Protein AF-A0A960MTL5-F1 (afdb_monomer)

Solvent-accessible surface area (backbone atoms only — not comparable to full-atom values): 14631 Å² total; per-residue (Å²): 131,85,79,66,62,60,99,68,27,40,65,74,45,80,75,52,74,55,56,54,25,38,34,27,41,24,34,37,88,90,68,48,62,28,32,36,36,40,44,32,76,71,27,37,39,50,68,60,30,46,53,32,53,55,34,48,71,72,42,80,90,52,90,28,41,60,53,69,77,50,73,37,64,91,54,84,78,30,31,42,31,26,62,51,64,87,71,75,37,28,48,60,78,46,84,39,49,36,58,62,84,68,38,49,65,47,49,50,43,51,50,53,32,50,52,55,34,49,77,48,69,22,53,39,51,44,56,32,43,78,33,25,36,44,42,85,66,106,48,85,44,55,27,40,44,80,60,42,59,37,87,58,16,91,45,94,62,57,67,78,47,56,64,54,64,29,50,47,38,68,71,51,63,46,94,62,82,90,43,74,70,56,34,46,51,43,35,44,23,11,49,19,32,45,50,47,16,38,48,58,43,45,51,41,44,43,54,67,63,48,54,54,48,54,52,49,19,58,75,58,73,68,43,90,67,92,71,60,45,61,60,48,20,51,43,39,69,69,48,76,63,60,72,84,85,63,82,60,94,44,73,66,50,49,58,52,48,53,55,36,59,53,26,66,71,108

Foldseek 3Di:
DDQDDDVQWGFPAWPDAFLQFTWTFTAHPVGAIKIKGQGDPQQADLVQLVVQLVLLVVADDDPQAWDWDDFDRPDPSGITITHDDVVLAWQVNPLAQDDPVQLVVALVSLVVQLVSSVVSLRFQLQDFGNQWHWDDDPGTGIHGHNGHGQPRHPDPPGQCPRSLLLFALCSLVDPDDPDSVVRSLRSLSSSLQRSLCNNQSAGQFLRVVVVVLVVVCVVVVNDHDDDDSNVSSVRRVPDHTDDRPDDQPDPVSVVVNVSSVVSNVD

Nearest PDB structures (foldseek):
  8dso-assembly1_B  TM=7.816E-01  e=2.290E-11  Homo sapiens
  5h2u-assembly4_D  TM=7.084E-01  e=6.830E-10  Homo sapiens
  5d7v-assembly4_D  TM=6.657E-01  e=1.022E-09  Homo sapiens
  6cz4-assembly1_A  TM=5.935E-01  e=5.422E-09  Homo sapiens
  6tu9-assembly2_B  TM=5.544E-01  e=4.307E-09  Homo sapiens

pLDDT: mean 84.22, std 12.45, range [36.66, 97.81]

Structure (mmCIF, N/CA/C/O backbone):
data_AF-A0A960MTL5-F1
#
_entry.id   AF-A0A960MTL5-F1
#
loop_
_atom_site.group_PDB
_atom_site.id
_atom_site.type_symbol
_atom_site.label_atom_id
_atom_site.label_alt_id
_atom_site.label_comp_id
_atom_site.label_asym_id
_atom_site.label_entity_id
_atom_site.label_seq_id
_atom_site.pdbx_PDB_ins_code
_atom_site.Cartn_x
_atom_site.Cartn_y
_atom_site.Cartn_z
_atom_site.occupancy
_atom_site.B_iso_or_equiv
_atom_site.auth_seq_id
_atom_site.auth_comp_id
_atom_site.auth_asym_id
_atom_site.auth_atom_id
_atom_site.pdbx_PDB_model_num
ATOM 1 N N . MET A 1 1 ? -10.321 19.071 30.569 1.00 36.66 1 MET A N 1
ATOM 2 C CA . MET A 1 1 ? -10.671 18.978 29.136 1.00 36.66 1 MET A CA 1
ATOM 3 C C . MET A 1 1 ? -10.978 17.520 28.862 1.00 36.66 1 MET A C 1
ATOM 5 O O . MET A 1 1 ? -10.158 16.693 29.233 1.00 36.66 1 MET A O 1
ATOM 9 N N . SER A 1 2 ? -12.167 17.188 28.361 1.00 45.19 2 SER A N 1
ATOM 10 C CA . SER A 1 2 ? -12.520 15.801 28.043 1.00 45.19 2 SER A CA 1
ATOM 11 C C . SER A 1 2 ? -11.560 15.267 26.982 1.00 45.19 2 SER A C 1
ATOM 13 O O . SER A 1 2 ? -11.467 15.849 25.903 1.00 45.19 2 SER A O 1
ATOM 15 N N . GLU A 1 3 ? -10.836 14.199 27.299 1.00 55.81 3 GLU A N 1
ATOM 16 C CA . GLU A 1 3 ? -10.026 13.458 26.333 1.00 55.81 3 GLU A CA 1
ATOM 17 C C . GLU A 1 3 ? -10.874 13.094 25.116 1.00 55.81 3 GLU A C 1
ATOM 19 O O . GLU A 1 3 ? -11.932 12.476 25.252 1.00 55.81 3 GLU A O 1
ATOM 24 N N . VAL A 1 4 ? -10.425 13.486 23.926 1.00 60.47 4 VAL A N 1
ATOM 25 C CA . VAL A 1 4 ? -11.056 13.053 22.681 1.00 60.47 4 VAL A CA 1
ATOM 26 C C . VAL A 1 4 ? -10.727 11.569 22.500 1.00 60.47 4 VAL A C 1
ATOM 28 O O . VAL A 1 4 ? -9.558 11.185 22.538 1.00 60.47 4 VAL A O 1
ATOM 31 N N . ARG A 1 5 ? -11.758 10.729 22.353 1.00 72.31 5 ARG A N 1
ATOM 32 C CA . ARG A 1 5 ? -11.631 9.267 22.243 1.00 72.31 5 ARG A CA 1
ATOM 33 C C . ARG A 1 5 ? -12.310 8.748 20.981 1.00 72.31 5 ARG A C 1
ATOM 35 O O . ARG A 1 5 ? -13.388 9.224 20.628 1.00 72.31 5 ARG A O 1
ATOM 42 N N . PHE A 1 6 ? -11.729 7.720 20.368 1.00 76.50 6 PHE A N 1
ATOM 43 C CA . PHE A 1 6 ? -12.388 6.888 19.354 1.00 76.50 6 PHE A CA 1
ATOM 44 C C . PHE A 1 6 ? -12.670 5.522 19.968 1.00 76.50 6 PHE A C 1
ATOM 46 O O . PHE A 1 6 ? -11.724 4.814 20.262 1.00 76.50 6 PHE A O 1
ATOM 53 N N . SER A 1 7 ? -13.928 5.150 20.221 1.00 77.06 7 SER A N 1
ATOM 54 C CA . SER A 1 7 ? -14.269 3.822 20.785 1.00 77.06 7 SER A CA 1
ATOM 55 C C . SER A 1 7 ? -13.447 3.414 22.031 1.00 77.06 7 SER A C 1
ATOM 57 O O . SER A 1 7 ? -13.127 2.254 22.248 1.00 77.06 7 SER A O 1
ATOM 59 N N . GLY A 1 8 ? -13.045 4.384 22.864 1.00 83.19 8 GLY A N 1
ATOM 60 C CA . GLY A 1 8 ? -12.191 4.135 24.035 1.00 83.19 8 GLY A CA 1
ATOM 61 C C . GLY A 1 8 ? -10.675 4.213 23.794 1.00 83.19 8 GLY A C 1
ATOM 62 O O . GLY A 1 8 ? -9.934 4.237 24.773 1.00 83.19 8 GLY A O 1
ATOM 63 N N . PHE A 1 9 ? -10.207 4.349 22.549 1.00 90.19 9 PHE A N 1
ATOM 64 C CA . PHE A 1 9 ? -8.821 4.699 22.224 1.00 90.19 9 PHE A CA 1
ATOM 65 C C . PHE A 1 9 ? -8.539 6.159 22.590 1.00 90.19 9 PHE A C 1
ATOM 67 O O . PHE A 1 9 ? -9.221 7.073 22.114 1.00 90.19 9 PHE A O 1
ATOM 74 N N . GLN A 1 10 ? -7.536 6.380 23.438 1.00 92.25 10 GLN A N 1
ATOM 75 C CA . GLN A 1 10 ? -7.082 7.710 23.837 1.00 92.25 10 GLN A CA 1
ATOM 76 C C . GLN A 1 10 ? -6.143 8.262 22.763 1.00 92.25 10 GLN A C 1
ATOM 78 O O . GLN A 1 10 ? -5.121 7.643 22.475 1.00 92.25 10 GLN A O 1
ATOM 83 N N . ILE A 1 11 ? -6.469 9.417 22.182 1.00 93.62 11 ILE A N 1
ATOM 84 C CA . ILE A 1 11 ? -5.601 10.058 21.187 1.00 93.62 11 ILE A CA 1
ATOM 85 C C . ILE A 1 11 ? -4.329 10.562 21.873 1.00 93.62 11 ILE A C 1
ATOM 87 O O . ILE A 1 11 ? -4.407 11.295 22.859 1.00 93.62 11 ILE A O 1
ATOM 91 N N . VAL A 1 12 ? -3.172 10.181 21.331 1.00 94.06 12 VAL A N 1
ATOM 92 C CA . VAL A 1 12 ? -1.854 10.672 21.757 1.00 94.06 12 VAL A CA 1
ATOM 93 C C . VAL A 1 12 ? -1.442 11.843 20.873 1.00 94.06 12 VAL A C 1
ATOM 95 O O . VAL A 1 12 ? -1.184 12.931 21.379 1.00 94.06 12 VAL A O 1
ATOM 98 N N . GLU A 1 13 ? -1.432 11.642 19.553 1.00 94.19 13 GLU A N 1
ATOM 99 C CA . GLU A 1 13 ? -1.080 12.677 18.577 1.00 94.19 13 GLU A CA 1
ATOM 100 C C . GLU A 1 13 ? -1.670 12.395 17.189 1.00 94.19 13 GLU A C 1
ATOM 102 O O . GLU A 1 13 ? -2.054 11.268 16.863 1.00 94.19 13 GLU A O 1
ATOM 107 N N . GLU A 1 14 ? -1.725 13.434 16.359 1.00 94.69 14 GLU A N 1
ATOM 108 C CA . GLU A 1 14 ? -1.983 13.311 14.926 1.00 94.69 14 GLU A CA 1
ATOM 109 C C . GLU A 1 14 ? -0.672 12.990 14.199 1.00 94.69 14 GLU A C 1
ATOM 111 O O . GLU A 1 14 ? 0.309 13.713 14.341 1.00 94.69 14 GLU A O 1
ATOM 116 N N . VAL A 1 15 ? -0.659 11.906 13.421 1.00 91.06 15 VAL A N 1
ATOM 117 C CA . VAL A 1 15 ? 0.535 11.428 12.699 1.00 91.06 15 VAL A CA 1
ATOM 118 C C . VAL A 1 15 ? 0.586 12.009 11.289 1.00 91.06 15 VAL A C 1
ATOM 120 O O . VAL A 1 15 ? 1.654 12.324 10.771 1.00 91.06 15 VAL A O 1
ATOM 123 N N . GLY A 1 16 ? -0.574 12.143 10.648 1.00 84.44 16 GLY A N 1
ATOM 124 C CA . GLY A 1 16 ? -0.672 12.708 9.310 1.00 84.44 16 GLY A CA 1
ATOM 125 C C . GLY A 1 16 ? -2.066 12.576 8.714 1.00 84.44 16 GLY A C 1
ATOM 126 O O . GLY A 1 16 ? -2.869 11.735 9.125 1.00 84.44 16 GLY A O 1
ATOM 127 N N . GLY A 1 17 ? -2.347 13.413 7.719 1.00 78.81 17 GLY A N 1
ATOM 128 C CA . GLY A 1 17 ? -3.639 13.484 7.047 1.00 78.81 17 GLY A CA 1
ATOM 129 C C . GLY A 1 17 ? -3.520 13.380 5.532 1.00 78.81 17 GLY A C 1
ATOM 130 O O . GLY A 1 17 ? -2.541 13.813 4.928 1.00 78.81 17 GLY A O 1
ATOM 131 N N . GLY A 1 18 ? -4.553 12.816 4.916 1.00 72.31 18 GLY A N 1
ATOM 132 C CA . GLY A 1 18 ? -4.717 12.758 3.473 1.00 72.31 18 GLY A CA 1
ATOM 133 C C . GLY A 1 18 ? -6.194 12.762 3.073 1.00 72.31 18 GLY A C 1
ATOM 134 O O . GLY A 1 18 ? -7.082 12.825 3.924 1.00 72.31 18 GLY A O 1
ATOM 135 N N . PRO A 1 19 ? -6.494 12.655 1.771 1.00 69.88 19 PRO A N 1
ATOM 136 C CA . PRO A 1 19 ? -7.867 12.772 1.264 1.00 69.88 19 PRO A CA 1
ATOM 137 C C . PRO A 1 19 ? -8.840 11.725 1.822 1.00 69.88 19 PRO A C 1
ATOM 139 O O . PRO A 1 19 ? -10.038 11.985 1.939 1.00 69.88 19 PRO A O 1
ATOM 142 N N . THR A 1 20 ? -8.321 10.556 2.210 1.00 77.94 20 THR A N 1
ATOM 143 C CA . THR A 1 20 ? -9.103 9.442 2.769 1.00 77.94 20 THR A CA 1
ATOM 144 C C . THR A 1 20 ? -9.357 9.579 4.268 1.00 77.94 20 THR A C 1
ATOM 146 O O . THR A 1 20 ? -10.227 8.891 4.801 1.00 77.94 20 THR A O 1
ATOM 149 N N . GLY A 1 21 ? -8.642 10.467 4.964 1.00 85.12 21 GLY A N 1
ATOM 150 C CA . GLY A 1 21 ? -8.765 10.618 6.407 1.00 85.12 21 GLY A CA 1
ATOM 151 C C . GLY A 1 21 ? -7.497 11.097 7.102 1.00 85.12 21 GLY A C 1
ATOM 152 O O . GLY A 1 21 ? -6.493 11.417 6.473 1.00 85.12 21 GLY A O 1
ATOM 153 N N . VAL A 1 22 ? -7.560 11.115 8.429 1.00 89.81 22 VAL A N 1
ATOM 154 C CA . VAL A 1 22 ? -6.460 11.514 9.314 1.00 89.81 22 VAL A CA 1
ATOM 155 C C . VAL A 1 22 ? -6.092 10.339 10.208 1.00 89.81 22 VAL A C 1
ATOM 157 O O . VAL A 1 22 ? -6.981 9.688 10.759 1.00 89.81 22 VAL A O 1
ATOM 160 N N . VAL A 1 23 ? -4.798 10.058 10.332 1.00 92.25 23 VAL A N 1
ATOM 161 C CA . VAL A 1 23 ? -4.251 8.990 11.172 1.00 92.25 23 VAL A CA 1
ATOM 162 C C . VAL A 1 23 ? -3.781 9.575 12.496 1.00 92.25 23 VAL A C 1
ATOM 164 O O . VAL A 1 23 ? -3.015 10.537 12.529 1.00 92.25 23 VAL A O 1
ATOM 167 N N . PHE A 1 24 ? -4.217 8.954 13.584 1.00 94.88 24 PHE A N 1
ATOM 168 C CA . PHE A 1 24 ? -3.833 9.286 14.948 1.00 94.88 24 PHE A CA 1
ATOM 169 C C . PHE A 1 24 ? -3.075 8.120 15.569 1.00 94.88 24 PHE A C 1
ATOM 171 O O . PHE A 1 24 ? -3.519 6.973 15.467 1.00 94.88 24 PHE A O 1
ATOM 178 N N . ARG A 1 25 ? -1.986 8.416 16.281 1.00 95.38 25 ARG A N 1
ATOM 179 C CA . ARG A 1 25 ? -1.422 7.471 17.244 1.00 95.38 25 ARG A CA 1
ATOM 180 C C . ARG A 1 25 ? -2.269 7.549 18.502 1.00 95.38 25 ARG A C 1
ATOM 182 O O . ARG A 1 25 ? -2.538 8.633 19.022 1.00 95.38 25 ARG A O 1
ATOM 189 N N . CYS A 1 26 ? -2.722 6.399 18.964 1.00 95.62 26 CYS A N 1
ATOM 190 C CA . CYS A 1 26 ? -3.614 6.268 20.100 1.00 95.62 26 CYS A CA 1
ATOM 191 C C . CYS A 1 26 ? -3.084 5.229 21.089 1.00 95.62 26 CYS A C 1
ATOM 193 O O . CYS A 1 26 ? -2.265 4.380 20.747 1.00 95.62 26 CYS A O 1
ATOM 195 N N . ARG A 1 27 ? -3.602 5.269 22.316 1.00 94.06 27 ARG A N 1
ATOM 196 C CA . ARG A 1 27 ? -3.391 4.241 23.336 1.00 94.06 27 ARG A CA 1
ATOM 197 C C . ARG A 1 27 ? -4.689 3.471 23.573 1.00 94.06 27 ARG A C 1
ATOM 199 O O . ARG A 1 27 ? -5.736 4.072 23.821 1.00 94.06 27 ARG A O 1
ATOM 206 N N . GLY A 1 28 ? -4.621 2.147 23.481 1.00 89.50 28 GLY A N 1
ATOM 207 C CA . GLY A 1 28 ? -5.721 1.240 23.800 1.00 89.50 28 GLY A CA 1
ATOM 208 C C . GLY A 1 28 ? -5.956 1.102 25.301 1.00 89.50 28 GLY A C 1
ATOM 209 O O . GLY A 1 28 ? -5.081 1.399 26.113 1.00 89.50 28 GLY A O 1
ATOM 210 N N . ALA A 1 29 ? -7.133 0.599 25.680 1.00 82.12 29 ALA A N 1
ATOM 211 C CA . ALA A 1 29 ? -7.519 0.430 27.086 1.00 82.12 29 ALA A CA 1
ATOM 212 C C . ALA A 1 29 ? -6.556 -0.477 27.881 1.00 82.12 29 ALA A C 1
ATOM 214 O O . ALA A 1 29 ? -6.356 -0.268 29.074 1.00 82.12 29 ALA A O 1
ATOM 215 N N . ALA A 1 30 ? -5.926 -1.450 27.212 1.00 83.56 30 ALA A N 1
ATOM 216 C CA . ALA A 1 30 ? -4.919 -2.341 27.792 1.00 83.56 30 ALA A CA 1
ATOM 217 C C . ALA A 1 30 ? -3.488 -1.752 27.801 1.00 83.56 30 ALA A C 1
ATOM 219 O O . ALA A 1 30 ? -2.553 -2.430 28.215 1.00 83.56 30 ALA A O 1
ATOM 220 N N . GLY A 1 31 ? -3.298 -0.511 27.337 1.00 82.00 31 GLY A N 1
ATOM 221 C CA . GLY A 1 31 ? -2.011 0.193 27.333 1.00 82.00 31 GLY A CA 1
ATOM 222 C C . GLY A 1 31 ? -1.171 0.062 26.056 1.00 82.00 31 GLY A C 1
ATOM 223 O O . GLY A 1 31 ? -0.173 0.768 25.944 1.00 82.00 31 GLY A O 1
ATOM 224 N N . GLY A 1 32 ? -1.568 -0.777 25.093 1.00 88.69 32 GLY A N 1
ATOM 225 C CA . GLY A 1 32 ? -0.889 -0.910 23.793 1.00 88.69 32 GLY A CA 1
ATOM 226 C C . GLY A 1 32 ? -1.106 0.289 22.863 1.00 88.69 32 GLY A C 1
ATOM 227 O O . GLY A 1 32 ? -2.105 1.002 22.990 1.00 88.69 32 GLY A O 1
ATOM 228 N N . GLU A 1 33 ? -0.178 0.513 21.931 1.00 94.19 33 GLU A N 1
ATOM 229 C CA . GLU A 1 33 ? -0.308 1.554 20.904 1.00 94.19 33 GLU A CA 1
ATOM 230 C C . GLU A 1 33 ? -1.168 1.080 19.727 1.00 94.19 33 GLU A C 1
ATOM 232 O O . GLU A 1 33 ? -1.106 -0.075 19.311 1.00 94.19 33 GLU A O 1
ATOM 237 N N . VAL A 1 34 ? -1.991 1.989 19.204 1.00 95.00 34 VAL A N 1
ATOM 238 C CA . VAL A 1 34 ? -2.976 1.726 18.148 1.00 95.00 34 VAL A CA 1
ATOM 239 C C . VAL A 1 34 ? -2.916 2.852 17.124 1.00 95.00 34 VAL A C 1
ATOM 241 O O . VAL A 1 34 ? -2.898 4.029 17.490 1.00 95.00 34 VAL A O 1
ATOM 244 N N . ALA A 1 35 ? -2.934 2.512 15.839 1.00 94.88 35 ALA A N 1
ATOM 245 C CA . ALA A 1 35 ? -3.159 3.478 14.774 1.00 94.88 35 ALA A CA 1
ATOM 246 C C . ALA A 1 35 ? -4.667 3.602 14.521 1.00 94.88 35 ALA A C 1
ATOM 248 O O . ALA A 1 35 ? -5.319 2.626 14.154 1.00 94.88 35 ALA A O 1
ATOM 249 N N . VAL A 1 36 ? -5.238 4.796 14.690 1.00 94.50 36 VAL A N 1
ATOM 250 C CA . VAL A 1 36 ? -6.648 5.060 14.366 1.00 94.50 36 VAL A CA 1
ATOM 251 C C . VAL A 1 36 ? -6.723 5.998 13.174 1.00 94.50 36 VAL A C 1
ATOM 253 O O . VAL A 1 36 ? -6.395 7.179 13.275 1.00 94.50 36 VAL A O 1
ATOM 256 N N . LYS A 1 37 ? -7.197 5.489 12.036 1.00 92.69 37 LYS A N 1
ATOM 257 C CA . LYS A 1 37 ? -7.478 6.298 10.849 1.00 92.69 37 LYS A CA 1
ATOM 258 C C . LYS A 1 37 ? -8.935 6.739 10.870 1.00 92.69 37 LYS A C 1
ATOM 260 O O . LYS A 1 37 ? -9.828 5.949 10.571 1.00 92.69 37 LYS A O 1
ATOM 265 N N . ARG A 1 38 ? -9.184 8.010 11.193 1.00 92.19 38 ARG A N 1
ATOM 266 C CA . ARG A 1 38 ? -10.507 8.632 11.057 1.00 92.19 38 ARG A CA 1
ATOM 267 C C . ARG A 1 38 ? -10.763 8.936 9.588 1.00 92.19 38 ARG A C 1
ATOM 269 O O . ARG A 1 38 ? -10.070 9.765 9.000 1.00 92.19 38 ARG A O 1
ATOM 276 N N . LEU A 1 39 ? -11.774 8.301 9.014 1.00 88.50 39 LEU A N 1
ATOM 277 C CA . LEU A 1 39 ? -12.064 8.366 7.589 1.00 88.50 39 LEU A CA 1
ATOM 278 C C . LEU A 1 39 ? -12.884 9.609 7.225 1.00 88.50 39 LEU A C 1
ATOM 280 O O . LEU A 1 39 ? -13.814 9.999 7.936 1.00 88.50 39 LEU A O 1
ATOM 284 N N . ASN A 1 40 ? -12.567 10.208 6.078 1.00 84.25 40 ASN A N 1
ATOM 285 C CA . ASN A 1 40 ? -13.360 11.286 5.497 1.00 84.25 40 ASN A CA 1
ATOM 286 C C . ASN A 1 40 ? -14.520 10.701 4.685 1.00 84.25 40 ASN A C 1
ATOM 288 O O . ASN A 1 40 ? -14.300 10.177 3.599 1.00 84.25 40 ASN A O 1
ATOM 292 N N . ALA A 1 41 ? -15.752 10.846 5.177 1.00 78.69 41 ALA A N 1
ATOM 293 C CA . ALA A 1 41 ? -16.962 10.279 4.572 1.00 78.69 41 ALA A CA 1
ATOM 294 C C . ALA A 1 41 ? -17.174 10.643 3.094 1.00 78.69 41 ALA A C 1
ATOM 296 O O . ALA A 1 41 ? -17.773 9.866 2.358 1.00 78.69 41 ALA A O 1
ATOM 297 N N . LEU A 1 42 ? -16.707 11.823 2.670 1.00 75.69 42 LEU A N 1
ATOM 298 C CA . LEU A 1 42 ? -16.814 12.271 1.281 1.00 75.69 42 LEU A CA 1
ATOM 299 C C . LEU A 1 42 ? -15.767 11.607 0.378 1.00 75.69 42 LEU A C 1
ATOM 301 O O . LEU A 1 42 ? -15.998 11.467 -0.818 1.00 75.69 42 LEU A O 1
ATOM 305 N N . GLY A 1 43 ? -14.636 11.189 0.948 1.00 70.00 43 GLY A N 1
ATOM 306 C CA . GLY A 1 43 ? -13.494 10.614 0.239 1.00 70.00 43 GLY A CA 1
ATOM 307 C C . GLY A 1 43 ? -13.460 9.090 0.203 1.00 70.00 43 GLY A C 1
ATOM 308 O O . GLY A 1 43 ? -12.450 8.541 -0.230 1.00 70.00 43 GLY A O 1
ATOM 309 N N . ILE A 1 44 ? -14.511 8.399 0.661 1.00 75.81 44 ILE A N 1
ATOM 310 C CA . ILE A 1 44 ? -14.516 6.935 0.769 1.00 75.81 44 ILE A CA 1
ATOM 311 C C . ILE A 1 44 ? -15.831 6.290 0.320 1.00 75.81 44 ILE A C 1
ATOM 313 O O . ILE A 1 44 ? -16.907 6.872 0.453 1.00 75.81 44 ILE A O 1
ATOM 317 N N . ASP A 1 45 ? -15.744 5.031 -0.111 1.00 81.62 45 ASP A N 1
ATOM 318 C CA . ASP A 1 45 ? -16.881 4.110 -0.184 1.00 81.62 45 ASP A CA 1
ATOM 319 C C . ASP A 1 45 ? -17.003 3.349 1.144 1.00 81.62 45 ASP A C 1
ATOM 321 O O . ASP A 1 45 ? -16.256 2.404 1.419 1.00 81.62 45 ASP A O 1
ATOM 325 N N . ARG A 1 46 ? -17.943 3.784 1.989 1.00 85.19 46 ARG A N 1
ATOM 326 C CA . ARG A 1 46 ? -18.172 3.193 3.317 1.00 85.19 46 ARG A CA 1
ATOM 327 C C . ARG A 1 46 ? -18.641 1.747 3.249 1.00 85.19 46 ARG A C 1
ATOM 329 O O . ARG A 1 46 ? -18.242 0.953 4.097 1.00 85.19 46 ARG A O 1
ATOM 336 N N . GLU A 1 47 ? -19.488 1.410 2.280 1.00 85.19 47 GLU A N 1
ATOM 337 C CA . GLU A 1 47 ? -20.057 0.068 2.192 1.00 85.19 47 GLU A CA 1
ATOM 338 C C . GLU A 1 47 ? -18.961 -0.932 1.834 1.00 85.19 47 GLU A C 1
ATOM 340 O O . GLU A 1 47 ? -18.801 -1.952 2.510 1.00 85.19 47 GLU A O 1
ATOM 345 N N . ARG A 1 48 ? -18.147 -0.596 0.829 1.00 84.69 48 ARG A N 1
ATOM 346 C CA . ARG A 1 48 ? -17.010 -1.418 0.419 1.00 84.69 48 ARG A CA 1
ATOM 347 C C . ARG A 1 48 ? -15.982 -1.563 1.533 1.00 84.69 48 ARG A C 1
ATOM 349 O O . ARG A 1 48 ? -15.585 -2.690 1.823 1.00 84.69 48 ARG A O 1
ATOM 356 N N . ILE A 1 49 ? -15.592 -0.465 2.190 1.00 87.19 49 ILE A N 1
ATOM 357 C CA . ILE A 1 49 ? -14.675 -0.520 3.342 1.00 87.19 49 ILE A CA 1
ATOM 358 C C . ILE A 1 49 ? -15.243 -1.437 4.424 1.00 87.19 49 ILE A C 1
ATOM 360 O O . ILE A 1 49 ? -14.547 -2.335 4.889 1.00 87.19 49 ILE A O 1
ATOM 364 N N . GLY A 1 50 ? -16.522 -1.275 4.774 1.00 90.50 50 GLY A N 1
ATOM 365 C CA . GLY A 1 50 ? -17.185 -2.119 5.762 1.00 90.50 50 GLY A CA 1
ATOM 366 C C . GLY A 1 50 ? -17.183 -3.598 5.382 1.00 90.50 50 GLY A C 1
ATOM 367 O O . GLY A 1 50 ? -16.847 -4.437 6.214 1.00 90.50 50 GLY A O 1
ATOM 368 N N . ARG A 1 51 ? -17.504 -3.947 4.127 1.00 90.56 51 ARG A N 1
ATOM 369 C CA . ARG A 1 51 ? -17.410 -5.339 3.647 1.00 90.56 51 ARG A CA 1
ATOM 370 C C . ARG A 1 51 ? -15.980 -5.874 3.755 1.00 90.56 51 ARG A C 1
ATOM 372 O O . ARG A 1 51 ? -15.798 -6.974 4.270 1.00 90.56 51 ARG A O 1
ATOM 379 N N . ASN A 1 52 ? -14.987 -5.097 3.327 1.00 90.44 52 ASN A N 1
ATOM 380 C CA . ASN A 1 52 ? -13.580 -5.498 3.337 1.00 90.44 52 ASN A CA 1
ATOM 381 C C . ASN A 1 52 ? -13.059 -5.722 4.767 1.00 90.44 52 ASN A C 1
ATOM 383 O O . ASN A 1 52 ? -12.467 -6.760 5.047 1.00 90.44 52 ASN A O 1
ATOM 387 N N . CYS A 1 53 ? -13.354 -4.808 5.700 1.00 93.25 53 CYS A N 1
ATOM 388 C CA . CYS A 1 53 ? -12.976 -4.950 7.108 1.00 93.25 53 CYS A CA 1
ATOM 389 C C . CYS A 1 53 ? -13.679 -6.138 7.782 1.00 93.25 53 CYS A C 1
ATOM 391 O O . CYS A 1 53 ? -13.043 -6.870 8.535 1.00 93.25 53 CYS A O 1
ATOM 393 N N . ARG A 1 54 ? -14.964 -6.393 7.483 1.00 95.00 54 ARG A N 1
ATOM 394 C CA . ARG A 1 54 ? -15.671 -7.591 7.984 1.00 95.00 54 ARG A CA 1
ATOM 395 C C . ARG A 1 54 ? -15.035 -8.882 7.471 1.00 95.00 54 ARG A C 1
ATOM 397 O O . ARG A 1 54 ? -14.882 -9.822 8.241 1.00 95.00 54 ARG A O 1
ATOM 40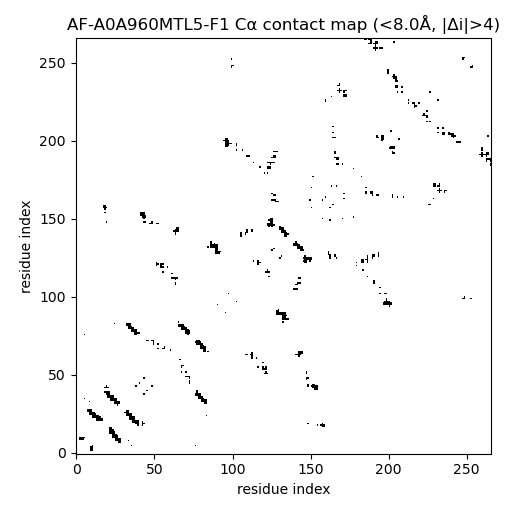4 N N . ARG A 1 55 ? -14.670 -8.944 6.185 1.00 94.94 55 ARG A N 1
ATOM 405 C CA . ARG A 1 55 ? -13.951 -10.096 5.615 1.00 94.94 55 ARG A CA 1
ATOM 406 C C . ARG A 1 55 ? -12.586 -10.276 6.282 1.00 94.94 55 ARG A C 1
ATOM 408 O O . ARG A 1 55 ? -12.259 -11.391 6.667 1.00 94.94 55 ARG A O 1
ATOM 415 N N . PHE A 1 56 ? -11.856 -9.182 6.508 1.00 95.00 56 PHE A N 1
ATOM 416 C CA . PHE A 1 56 ? -10.560 -9.204 7.184 1.00 95.00 56 PHE A CA 1
ATOM 417 C C . PHE A 1 56 ? -10.647 -9.749 8.612 1.00 95.00 56 PHE A C 1
ATOM 419 O O . PHE A 1 56 ? -9.892 -10.646 8.960 1.00 95.00 56 PHE A O 1
ATOM 426 N N . LEU A 1 57 ? -11.593 -9.268 9.425 1.00 95.25 57 LEU A N 1
ATOM 427 C CA . LEU A 1 57 ? -11.755 -9.749 10.805 1.00 95.25 57 LEU A CA 1
ATOM 428 C C . LEU A 1 57 ? -12.176 -11.227 10.894 1.00 95.25 57 LEU A C 1
ATOM 430 O O . LEU A 1 57 ? -12.000 -11.845 11.939 1.00 95.25 57 LEU A O 1
ATOM 434 N N . ASN A 1 58 ? -12.727 -11.795 9.816 1.00 96.62 58 ASN A N 1
ATOM 435 C CA . ASN A 1 58 ? -13.046 -13.221 9.722 1.00 96.62 58 ASN A CA 1
ATOM 436 C C . ASN A 1 58 ? -11.883 -14.068 9.172 1.00 96.62 58 ASN A C 1
ATOM 438 O O . ASN A 1 58 ? -11.973 -15.297 9.182 1.00 96.62 58 ASN A O 1
ATOM 442 N N . ALA A 1 59 ? -10.819 -13.443 8.662 1.00 94.94 59 ALA A N 1
ATOM 443 C CA . ALA A 1 59 ? -9.649 -14.139 8.148 1.00 94.94 59 ALA A CA 1
ATOM 444 C C . ALA A 1 59 ? -8.678 -14.497 9.292 1.00 94.94 59 ALA A C 1
ATOM 446 O O . ALA A 1 59 ? -8.567 -13.753 10.271 1.00 94.94 59 ALA A O 1
ATOM 447 N N . PRO A 1 60 ? -7.940 -15.618 9.195 1.00 97.44 60 PRO A N 1
ATOM 448 C CA . PRO A 1 60 ? -6.841 -15.905 10.110 1.00 97.44 60 PRO A CA 1
ATOM 449 C C . PRO A 1 60 ? -5.768 -14.804 10.056 1.00 97.44 60 PRO A C 1
ATOM 451 O O . PRO A 1 60 ? -5.552 -14.231 8.991 1.00 97.44 60 PRO A O 1
ATOM 454 N N . PRO A 1 61 ? -5.039 -14.529 11.149 1.00 96.31 61 PRO A N 1
ATOM 455 C CA . PRO A 1 61 ? -3.951 -13.557 11.121 1.00 96.31 61 PRO A CA 1
ATOM 456 C C . PRO A 1 61 ? -2.822 -13.996 10.176 1.00 96.31 61 PRO A C 1
ATOM 458 O O . PRO A 1 61 ? -2.544 -15.188 10.023 1.00 96.31 61 PRO A O 1
ATOM 461 N N . HIS A 1 62 ? -2.130 -13.020 9.585 1.00 96.00 62 HIS A N 1
ATOM 462 C CA . HIS A 1 62 ? -0.994 -13.244 8.693 1.00 96.00 62 HIS A CA 1
ATOM 463 C C . HIS A 1 62 ? 0.153 -12.287 9.020 1.00 96.00 62 HIS A C 1
ATOM 465 O O . HIS A 1 62 ? -0.058 -11.085 9.146 1.00 96.00 62 HIS A O 1
ATOM 471 N N . GLU A 1 63 ? 1.383 -12.797 9.106 1.00 93.38 63 GLU A N 1
ATOM 472 C CA . GLU A 1 63 ? 2.545 -11.997 9.529 1.00 93.38 63 GLU A CA 1
ATOM 473 C C . GLU A 1 63 ? 2.898 -10.845 8.574 1.00 93.38 63 GLU A C 1
ATOM 475 O O . GLU A 1 63 ? 3.503 -9.859 8.983 1.00 93.38 63 GLU A O 1
ATOM 480 N N . GLY A 1 64 ? 2.530 -10.973 7.297 1.00 94.75 64 GLY A N 1
ATOM 481 C CA . GLY A 1 64 ? 2.766 -9.973 6.255 1.00 94.75 64 GLY A CA 1
ATOM 482 C C . GLY A 1 64 ? 1.684 -8.896 6.153 1.00 94.75 64 GLY A C 1
ATOM 483 O O . GLY A 1 64 ? 1.734 -8.102 5.219 1.00 94.75 64 GLY A O 1
ATOM 484 N N . VAL A 1 65 ? 0.696 -8.864 7.055 1.00 95.50 65 VAL A N 1
ATOM 485 C CA . VAL A 1 65 ? -0.397 -7.878 7.033 1.00 95.50 65 VAL A CA 1
ATOM 486 C C . VAL A 1 65 ? -0.560 -7.252 8.414 1.00 95.50 65 VAL A C 1
ATOM 488 O O . VAL A 1 65 ? -0.560 -7.955 9.419 1.00 95.50 65 VAL A O 1
ATOM 491 N N . VAL A 1 66 ? -0.699 -5.928 8.472 1.00 95.25 66 VAL A N 1
ATOM 492 C CA . VAL A 1 66 ? -0.969 -5.211 9.722 1.00 95.25 66 VAL A CA 1
ATOM 493 C C . VAL A 1 66 ? -2.394 -5.539 10.194 1.00 95.25 66 VAL A C 1
ATOM 495 O O . VAL A 1 66 ? -3.343 -5.291 9.443 1.00 95.25 66 VAL A O 1
ATOM 498 N N . PRO A 1 67 ? -2.575 -6.083 11.411 1.00 93.88 67 PRO A N 1
ATOM 499 C CA . PRO A 1 67 ? -3.894 -6.435 11.922 1.00 93.88 67 PRO A CA 1
ATOM 500 C C . PRO A 1 67 ? -4.820 -5.225 12.071 1.00 93.88 67 PRO A C 1
ATOM 502 O O . PRO A 1 67 ? -4.460 -4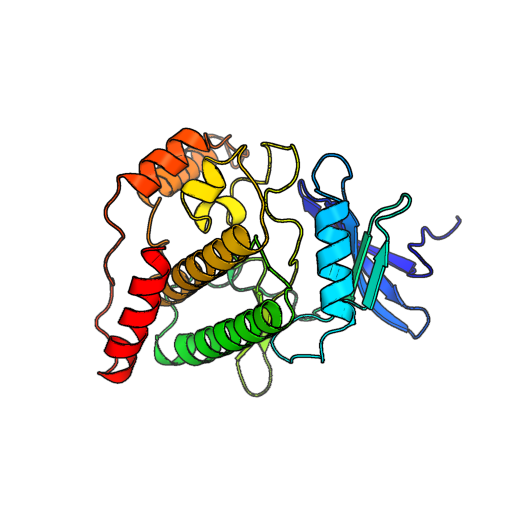.221 12.684 1.00 93.88 67 PRO A O 1
ATOM 505 N N . ILE A 1 68 ? -6.044 -5.342 11.553 1.00 93.38 68 ILE A N 1
ATOM 506 C CA . ILE A 1 68 ? -7.174 -4.495 11.950 1.00 93.38 68 ILE A CA 1
ATOM 507 C C . ILE A 1 68 ? -7.765 -5.067 13.235 1.00 93.38 68 ILE A C 1
ATOM 509 O O . ILE A 1 68 ? -8.079 -6.253 13.304 1.00 93.38 68 ILE A O 1
ATOM 513 N N . MET A 1 69 ? -7.943 -4.204 14.229 1.00 92.12 69 MET A N 1
ATOM 514 C CA . MET A 1 69 ? -8.528 -4.551 15.522 1.00 92.12 69 MET A CA 1
ATOM 515 C C . MET A 1 69 ? -10.037 -4.293 15.530 1.00 92.12 69 MET A C 1
ATOM 517 O O . MET A 1 69 ? -10.821 -5.130 15.966 1.00 92.12 69 MET A O 1
ATOM 521 N N . GLU A 1 70 ? -10.447 -3.121 15.040 1.00 92.00 70 GLU A N 1
ATOM 522 C CA . GLU A 1 70 ? -11.834 -2.652 15.070 1.00 92.00 70 GLU A CA 1
ATOM 523 C C . GLU A 1 70 ? -12.069 -1.642 13.941 1.00 92.00 70 GLU A C 1
ATOM 525 O O . GLU A 1 70 ? -11.146 -0.975 13.473 1.00 92.00 70 GLU A O 1
ATOM 530 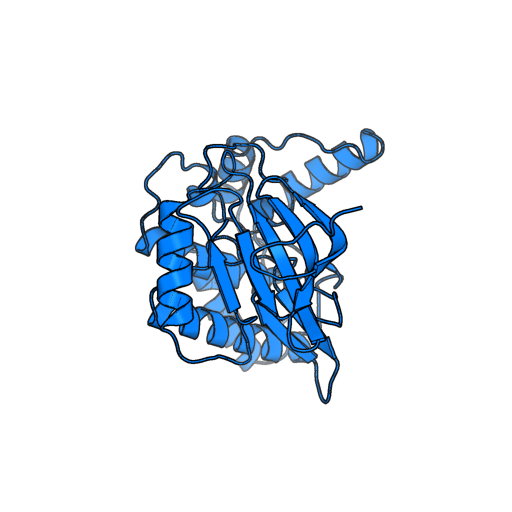N N . PHE A 1 71 ? -13.316 -1.494 13.505 1.00 93.00 71 PHE A N 1
ATOM 531 C CA . PHE A 1 71 ? -13.720 -0.427 12.598 1.00 93.00 71 PHE A CA 1
ATOM 532 C C . PHE A 1 71 ? -15.154 0.031 12.896 1.00 93.00 71 PHE A C 1
ATOM 534 O O . PHE A 1 71 ? -15.961 -0.714 13.450 1.00 93.00 71 PHE A O 1
ATOM 541 N N . GLN A 1 72 ? -15.487 1.247 12.467 1.00 92.31 72 GLN A N 1
ATOM 542 C CA . GLN A 1 72 ? -16.826 1.830 12.537 1.00 92.31 72 GLN A CA 1
ATOM 543 C C . GLN A 1 72 ? -17.127 2.544 11.216 1.00 92.31 72 GLN A C 1
ATOM 545 O O . GLN A 1 72 ? -16.443 3.501 10.850 1.00 92.31 72 GLN A O 1
ATOM 550 N N . ILE A 1 73 ? -18.148 2.084 10.491 1.00 90.12 73 ILE A N 1
ATOM 551 C CA . ILE A 1 73 ? -18.585 2.657 9.200 1.00 90.12 73 ILE A CA 1
ATOM 552 C C . ILE A 1 73 ? -20.091 2.947 9.137 1.00 90.12 73 ILE A C 1
ATOM 554 O O . ILE A 1 73 ? -20.539 3.654 8.229 1.00 90.12 73 ILE A O 1
ATOM 558 N N . ASP A 1 74 ? -20.860 2.441 10.103 1.00 89.50 74 ASP A N 1
ATOM 559 C CA . ASP A 1 74 ? -22.320 2.533 10.138 1.00 89.50 74 ASP A CA 1
ATOM 560 C C . ASP A 1 74 ? -22.776 3.896 10.694 1.00 89.50 74 ASP A C 1
ATOM 562 O O . ASP A 1 74 ? -23.753 4.473 10.216 1.00 89.50 74 ASP A O 1
ATOM 566 N N . SER A 1 75 ? -22.016 4.476 11.632 1.00 88.81 75 SER A N 1
ATOM 567 C CA . SER A 1 75 ? -22.263 5.812 12.193 1.00 88.81 75 SER A CA 1
ATOM 568 C C . SER A 1 75 ? -20.976 6.606 12.404 1.00 88.81 75 SER A C 1
ATOM 570 O O . SER A 1 75 ? -19.951 6.043 12.774 1.00 88.81 75 SER A O 1
ATOM 572 N N . ALA A 1 76 ? -21.029 7.925 12.210 1.00 87.19 76 ALA A N 1
ATOM 573 C CA . ALA A 1 76 ? -19.880 8.791 12.459 1.00 87.19 76 ALA A CA 1
ATOM 574 C C . ALA A 1 76 ? -19.507 8.846 13.965 1.00 87.19 76 ALA A C 1
ATOM 576 O O . ALA A 1 76 ? -20.407 8.796 14.805 1.00 87.19 76 ALA A O 1
ATOM 577 N N . PRO A 1 77 ? -18.217 9.028 14.321 1.00 88.94 77 PRO A N 1
ATOM 578 C CA . PRO A 1 77 ? -17.074 9.152 13.416 1.00 88.94 77 PRO A CA 1
ATOM 579 C C . PRO A 1 77 ? -16.710 7.813 12.763 1.00 88.94 77 PRO A C 1
ATOM 581 O O . PRO A 1 77 ? -16.636 6.791 13.434 1.00 88.94 77 PRO A O 1
ATOM 584 N N . TYR A 1 78 ? -16.445 7.837 11.454 1.00 90.19 78 TYR A N 1
ATOM 585 C CA . TYR A 1 78 ? -15.988 6.652 10.732 1.00 90.19 78 TYR A CA 1
ATOM 586 C C . TYR A 1 78 ? -14.499 6.439 10.984 1.00 90.19 78 TYR A C 1
ATOM 588 O O . TYR A 1 78 ? -13.719 7.387 10.844 1.00 90.19 78 TYR A O 1
ATOM 596 N N . PHE A 1 79 ? -14.088 5.227 11.340 1.00 92.69 79 PHE A N 1
ATOM 597 C CA . PHE A 1 79 ? -12.678 4.932 11.579 1.00 92.69 79 PHE A CA 1
ATOM 598 C C . PHE A 1 79 ? -12.326 3.464 11.343 1.00 92.69 79 PHE A C 1
ATOM 600 O O . PHE A 1 79 ? -13.190 2.588 11.367 1.00 92.69 79 PHE A O 1
ATOM 607 N N . ILE A 1 80 ? -11.032 3.218 11.155 1.00 93.44 80 ILE A N 1
ATOM 608 C CA . ILE A 1 80 ? -10.402 1.898 11.246 1.00 93.44 80 ILE A CA 1
ATOM 609 C C . ILE A 1 80 ? -9.291 2.007 12.291 1.00 93.44 80 ILE A C 1
ATOM 611 O O . ILE A 1 80 ? -8.501 2.953 12.250 1.00 93.44 80 ILE A O 1
ATOM 615 N N . ALA A 1 81 ? -9.259 1.067 13.228 1.00 94.12 81 ALA A N 1
ATOM 616 C CA . ALA A 1 81 ? -8.213 0.906 14.224 1.00 94.12 81 ALA A CA 1
ATOM 617 C C . ALA A 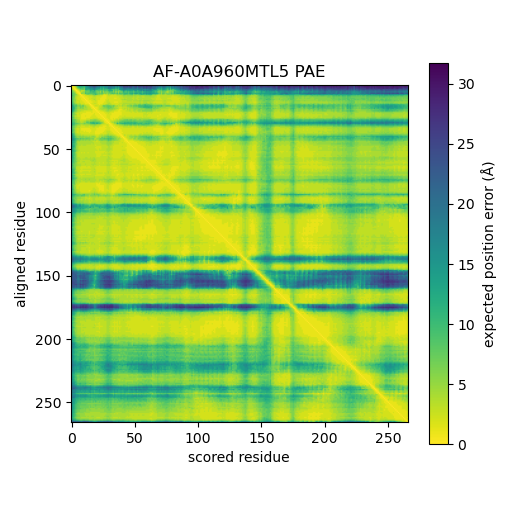1 81 ? -7.374 -0.330 13.879 1.00 94.12 81 ALA A C 1
ATOM 619 O O . ALA A 1 81 ? -7.917 -1.420 13.682 1.00 94.12 81 ALA A O 1
ATOM 620 N N . SER A 1 82 ? -6.060 -0.161 13.804 1.00 94.38 82 SER A N 1
ATOM 621 C CA . SER A 1 82 ? -5.100 -1.222 13.505 1.00 94.38 82 SER A CA 1
ATOM 622 C C . SER A 1 82 ? -3.930 -1.190 14.478 1.00 94.38 82 SER A C 1
ATOM 624 O O . SER A 1 82 ? -3.718 -0.193 15.177 1.00 94.38 82 SER A O 1
ATOM 626 N N . ASP A 1 83 ? -3.131 -2.251 14.471 1.00 94.12 83 ASP A N 1
ATOM 627 C CA . ASP A 1 83 ? -1.868 -2.267 15.203 1.00 94.12 83 ASP A CA 1
ATOM 628 C C . ASP A 1 83 ? -0.988 -1.079 14.793 1.00 94.12 83 ASP A C 1
ATOM 630 O O . ASP A 1 83 ? -0.913 -0.690 13.619 1.00 94.12 83 ASP A O 1
ATOM 634 N N . TRP A 1 84 ? -0.324 -0.493 15.787 1.00 94.06 84 TRP A N 1
ATOM 635 C CA . TRP A 1 84 ? 0.707 0.508 15.562 1.00 94.06 84 TRP A CA 1
ATOM 636 C C . TRP A 1 84 ? 2.008 -0.164 15.105 1.00 94.06 84 TRP A C 1
ATOM 638 O O . TRP A 1 84 ? 2.463 -1.137 15.707 1.00 94.06 84 TRP A O 1
ATOM 648 N N . VAL A 1 85 ? 2.615 0.359 14.038 1.00 92.06 85 VAL A N 1
ATOM 649 C CA . VAL A 1 85 ? 3.900 -0.133 13.525 1.00 92.06 85 VAL A CA 1
ATOM 650 C C . VAL A 1 85 ? 5.014 0.798 13.986 1.00 92.06 85 VAL A C 1
ATOM 652 O O . VAL A 1 85 ? 5.209 1.867 13.411 1.00 92.06 85 VAL A O 1
ATOM 655 N N . GLU A 1 86 ? 5.757 0.363 15.006 1.00 87.94 86 GLU A N 1
ATOM 656 C CA . GLU A 1 86 ? 6.712 1.202 15.746 1.00 87.94 86 GLU A CA 1
ATOM 657 C C . GLU A 1 86 ? 7.809 1.806 14.870 1.00 87.94 86 GLU A C 1
ATOM 659 O O . GLU A 1 86 ? 8.209 2.951 15.065 1.00 87.94 86 GLU A O 1
ATOM 664 N N . SER A 1 87 ? 8.297 1.060 13.872 1.00 84.69 87 SER A N 1
ATOM 665 C CA . SER A 1 87 ? 9.380 1.557 13.020 1.00 84.69 87 SER A CA 1
ATOM 666 C C . SER A 1 87 ? 8.979 2.801 12.229 1.00 84.69 87 SER A C 1
ATOM 668 O O . SER A 1 87 ? 9.859 3.566 11.832 1.00 84.69 87 SER A O 1
ATOM 670 N N . GLY A 1 88 ? 7.686 2.952 11.914 1.00 84.62 88 GLY A N 1
ATOM 671 C CA . GLY A 1 88 ? 7.137 3.957 11.000 1.00 84.62 88 GLY A CA 1
ATOM 672 C C . GLY A 1 88 ? 7.663 3.898 9.558 1.00 84.62 88 GLY A C 1
ATOM 673 O O . GLY A 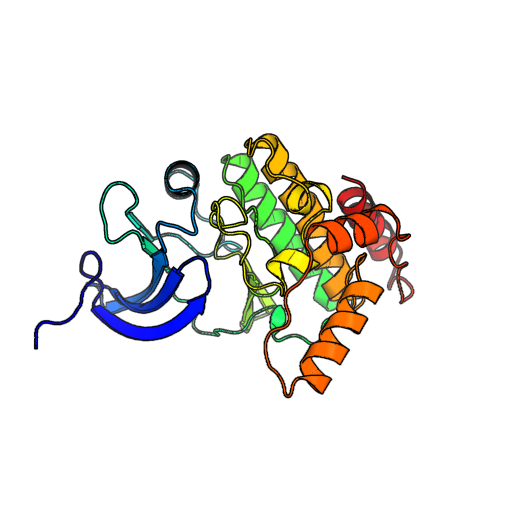1 88 ? 7.053 4.487 8.667 1.00 84.62 88 GLY A O 1
ATOM 674 N N . ARG A 1 89 ? 8.766 3.177 9.318 1.00 90.56 89 ARG A N 1
ATOM 675 C CA . ARG A 1 89 ? 9.493 3.104 8.056 1.00 90.56 89 ARG A CA 1
ATOM 676 C C . ARG A 1 89 ? 8.687 2.332 7.030 1.00 90.56 89 ARG A C 1
ATOM 678 O O . ARG A 1 89 ? 8.138 1.273 7.330 1.00 90.56 89 ARG A O 1
ATOM 685 N N . ARG A 1 90 ? 8.670 2.835 5.807 1.00 91.69 90 ARG A N 1
ATOM 686 C CA . ARG A 1 90 ? 7.940 2.275 4.672 1.00 91.69 90 ARG A CA 1
ATOM 687 C C . ARG A 1 90 ? 8.871 1.988 3.510 1.00 91.69 90 ARG A C 1
ATOM 689 O O . ARG A 1 90 ? 10.013 2.444 3.486 1.00 91.69 90 ARG A O 1
ATOM 696 N N . PHE A 1 91 ? 8.375 1.262 2.512 1.00 91.38 91 PHE A N 1
ATOM 697 C CA . PHE A 1 91 ? 9.096 1.143 1.246 1.00 91.38 91 PHE A CA 1
ATOM 698 C C . PHE A 1 91 ? 9.300 2.502 0.585 1.00 91.38 91 PHE A C 1
ATOM 700 O O . PHE A 1 91 ? 10.353 2.699 0.001 1.00 91.38 91 PHE A O 1
ATOM 707 N N . SER A 1 92 ? 8.381 3.457 0.748 1.00 88.50 92 SER A N 1
ATOM 708 C CA . SER A 1 92 ? 8.539 4.830 0.239 1.00 88.50 92 SER A CA 1
ATOM 709 C C . SER A 1 92 ? 9.783 5.557 0.770 1.00 88.50 92 SER A C 1
ATOM 711 O O . SER A 1 92 ? 10.250 6.503 0.144 1.00 88.50 92 SER A O 1
ATOM 713 N N . ASP A 1 93 ? 10.322 5.122 1.914 1.00 87.88 93 ASP A N 1
ATOM 714 C CA . ASP A 1 93 ? 11.537 5.692 2.512 1.00 87.88 93 ASP A CA 1
ATOM 715 C C . ASP A 1 93 ? 12.818 5.037 1.968 1.00 87.88 93 ASP A C 1
ATOM 717 O O . ASP A 1 93 ? 13.932 5.437 2.315 1.00 87.88 93 ASP A O 1
ATOM 721 N N . LEU A 1 94 ? 12.673 3.994 1.146 1.00 81.25 94 LEU A N 1
ATOM 722 C CA . LEU A 1 94 ? 13.769 3.371 0.422 1.00 81.25 94 LEU A CA 1
ATOM 723 C C . LEU A 1 94 ? 13.967 4.109 -0.909 1.00 81.25 94 LEU A C 1
ATOM 725 O O . LEU A 1 94 ? 12.989 4.483 -1.556 1.00 81.25 94 LEU A O 1
ATOM 729 N N . PRO A 1 95 ? 15.212 4.245 -1.393 1.00 70.81 95 PRO A N 1
ATOM 730 C CA . PRO A 1 95 ? 15.482 4.869 -2.690 1.00 70.81 95 PRO A CA 1
ATOM 731 C C . PRO A 1 95 ? 14.965 4.051 -3.894 1.00 70.81 95 PRO A C 1
ATOM 733 O O . PRO A 1 95 ? 15.142 4.473 -5.034 1.00 70.81 95 PRO A O 1
ATOM 736 N N . GLY A 1 96 ? 14.357 2.879 -3.670 1.00 73.38 96 GLY A N 1
ATOM 737 C CA . GLY A 1 96 ? 14.192 1.847 -4.692 1.00 73.38 96 GLY A CA 1
ATOM 738 C C . GLY A 1 96 ? 15.548 1.252 -5.091 1.00 73.38 96 GLY A C 1
ATOM 739 O O . GLY A 1 96 ? 16.519 1.376 -4.343 1.00 73.38 96 GLY A O 1
ATOM 740 N N . ALA A 1 97 ? 15.607 0.596 -6.254 1.00 80.50 97 ALA A N 1
ATOM 741 C CA . ALA A 1 97 ? 16.833 0.007 -6.812 1.00 80.50 97 ALA A CA 1
ATOM 742 C C . ALA A 1 97 ? 17.619 -0.855 -5.803 1.00 80.50 97 ALA A C 1
ATOM 744 O O . ALA A 1 97 ? 18.849 -0.814 -5.716 1.00 80.50 97 ALA A O 1
ATOM 745 N N . VAL A 1 98 ? 16.883 -1.613 -4.992 1.00 81.88 98 VAL A N 1
ATOM 746 C CA . VAL A 1 98 ? 17.442 -2.516 -3.993 1.00 81.88 98 VAL A CA 1
ATOM 747 C C . VAL A 1 98 ? 18.095 -3.687 -4.720 1.00 81.88 98 VAL A C 1
ATOM 749 O O . VAL A 1 98 ? 17.599 -4.151 -5.748 1.00 81.88 98 VAL A O 1
ATOM 752 N N . ASN A 1 99 ? 19.211 -4.186 -4.183 1.00 83.62 99 ASN A N 1
ATOM 753 C CA . ASN A 1 99 ? 19.846 -5.383 -4.720 1.00 83.62 99 ASN A CA 1
ATOM 754 C C . ASN A 1 99 ? 18.820 -6.523 -4.830 1.00 83.62 99 ASN A C 1
ATOM 756 O O . ASN A 1 99 ? 18.080 -6.782 -3.882 1.00 83.62 99 ASN A O 1
ATOM 760 N N . GLU A 1 100 ? 18.791 -7.230 -5.961 1.00 82.75 100 GLU A N 1
ATOM 761 C CA . GLU A 1 100 ? 17.784 -8.271 -6.199 1.00 82.75 100 GLU A CA 1
ATOM 762 C C . GLU A 1 100 ? 17.740 -9.336 -5.102 1.00 82.75 100 GLU A C 1
ATOM 764 O O . GLU A 1 100 ? 16.657 -9.789 -4.728 1.00 82.75 100 GLU A O 1
ATOM 769 N N . ARG A 1 101 ? 18.900 -9.715 -4.551 1.00 81.81 101 ARG A N 1
ATOM 770 C CA . ARG A 1 101 ? 18.976 -10.722 -3.483 1.00 81.81 101 ARG A CA 1
ATOM 771 C C . ARG A 1 101 ? 18.259 -10.270 -2.214 1.00 81.81 101 ARG A C 1
ATOM 773 O O . ARG A 1 101 ? 17.683 -11.108 -1.527 1.00 81.81 101 ARG A O 1
ATOM 780 N N . ASP A 1 102 ? 18.247 -8.967 -1.949 1.00 83.62 102 ASP A N 1
ATOM 781 C CA . ASP A 1 102 ? 17.569 -8.371 -0.798 1.00 83.62 102 ASP A CA 1
ATOM 782 C C . ASP A 1 102 ? 16.099 -8.041 -1.111 1.00 83.62 102 ASP A C 1
ATOM 784 O O . ASP A 1 102 ? 15.243 -8.091 -0.224 1.00 83.62 102 ASP A O 1
ATOM 788 N N . ALA A 1 103 ? 15.782 -7.751 -2.378 1.00 88.19 103 ALA A N 1
ATOM 789 C CA . ALA A 1 103 ? 14.432 -7.434 -2.834 1.00 88.19 103 ALA A CA 1
ATOM 790 C C . ALA A 1 103 ? 13.517 -8.671 -2.879 1.00 88.19 103 ALA A C 1
ATOM 792 O O . ALA A 1 103 ? 12.378 -8.611 -2.413 1.00 88.19 103 ALA A O 1
ATOM 793 N N . TRP A 1 104 ? 13.996 -9.807 -3.403 1.00 90.56 104 TRP A N 1
ATOM 794 C CA . TRP A 1 104 ? 13.164 -11.001 -3.609 1.00 90.56 104 TRP A CA 1
ATOM 795 C C . TRP A 1 104 ? 12.490 -11.547 -2.344 1.00 90.56 104 TRP A C 1
ATOM 797 O O . TRP A 1 104 ? 11.294 -11.834 -2.418 1.00 90.56 104 TRP A O 1
ATOM 807 N N . PRO A 1 105 ? 13.164 -11.654 -1.181 1.00 90.75 105 PRO A N 1
ATOM 808 C CA . PRO A 1 105 ? 12.504 -12.062 0.057 1.00 90.75 105 PRO A CA 1
ATOM 809 C C . PRO A 1 105 ? 11.310 -11.171 0.413 1.00 90.75 105 PRO A C 1
ATOM 811 O O . PRO A 1 105 ? 10.278 -11.663 0.866 1.00 90.75 105 PRO A O 1
ATOM 814 N N . GLN A 1 106 ? 11.415 -9.864 0.160 1.00 91.38 106 GLN A N 1
ATOM 815 C CA . GLN A 1 106 ? 10.321 -8.930 0.411 1.00 91.38 106 GLN A CA 1
ATOM 816 C C . GLN A 1 106 ? 9.196 -9.064 -0.617 1.00 91.38 106 GLN A C 1
ATOM 818 O O . GLN A 1 106 ? 8.025 -9.050 -0.249 1.00 91.38 106 GLN A O 1
ATOM 823 N N . ILE A 1 107 ? 9.538 -9.243 -1.894 1.00 94.31 107 ILE A N 1
ATOM 824 C CA . ILE A 1 107 ? 8.560 -9.457 -2.970 1.00 94.31 107 ILE A CA 1
ATOM 825 C C . ILE A 1 107 ? 7.753 -10.738 -2.715 1.00 94.31 107 ILE A C 1
ATOM 827 O O . ILE A 1 107 ? 6.535 -10.737 -2.877 1.00 94.31 107 ILE A O 1
ATOM 831 N N . ILE A 1 108 ? 8.401 -11.812 -2.258 1.00 94.25 108 ILE A N 1
ATOM 832 C CA . ILE A 1 108 ? 7.726 -13.068 -1.903 1.00 94.25 108 ILE A CA 1
ATOM 833 C C . ILE A 1 108 ? 6.760 -12.845 -0.734 1.00 94.25 108 ILE A C 1
ATOM 835 O O . ILE A 1 108 ? 5.587 -13.192 -0.852 1.00 94.25 108 ILE A O 1
ATOM 839 N N . ARG A 1 109 ? 7.202 -12.183 0.344 1.00 94.44 109 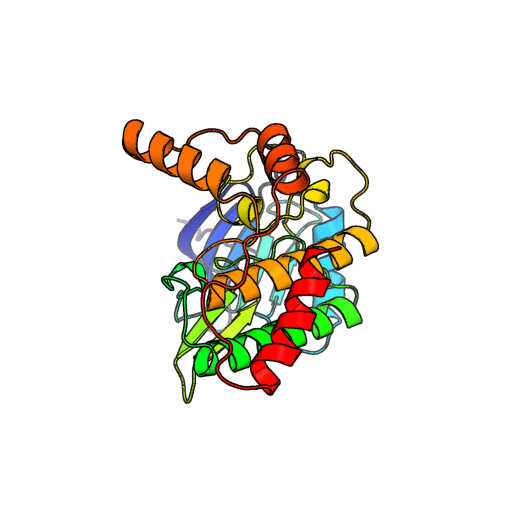ARG A N 1
ATOM 840 C CA . ARG A 1 109 ? 6.331 -11.855 1.489 1.00 94.44 109 ARG A CA 1
ATOM 841 C C . ARG A 1 109 ? 5.123 -11.006 1.084 1.00 94.44 109 ARG A C 1
ATOM 843 O O . ARG A 1 109 ? 4.020 -11.237 1.576 1.00 94.44 109 ARG A O 1
ATOM 850 N N . LEU A 1 110 ? 5.309 -10.040 0.181 1.00 95.50 110 LEU A N 1
ATOM 851 C CA . LEU A 1 110 ? 4.209 -9.243 -0.371 1.00 95.50 110 LEU A CA 1
ATOM 852 C C . LEU A 1 110 ? 3.214 -10.106 -1.150 1.00 95.50 110 LEU A C 1
ATOM 854 O O . LEU A 1 110 ? 2.006 -9.962 -0.960 1.00 95.50 110 LEU A O 1
ATOM 858 N N . ALA A 1 111 ? 3.706 -11.013 -1.995 1.00 96.69 111 ALA A N 1
ATOM 859 C CA . ALA A 1 111 ? 2.857 -11.933 -2.744 1.00 96.69 111 ALA A CA 1
ATOM 860 C C . ALA A 1 111 ? 2.060 -12.854 -1.806 1.00 96.69 111 ALA A C 1
ATOM 862 O O . ALA A 1 111 ? 0.864 -13.049 -2.005 1.00 96.69 111 ALA A O 1
ATOM 863 N N . GLU A 1 112 ? 2.693 -13.378 -0.753 1.00 97.19 112 GLU A N 1
ATOM 864 C CA . GLU A 1 112 ? 2.042 -14.211 0.265 1.00 97.19 112 GLU A CA 1
ATOM 865 C C . GLU A 1 112 ? 0.956 -13.443 1.026 1.00 97.19 112 GLU A C 1
ATOM 867 O O . GLU A 1 112 ? -0.147 -13.962 1.210 1.00 97.19 112 GLU A O 1
ATOM 872 N N . ALA A 1 113 ? 1.239 -12.194 1.410 1.00 96.56 113 ALA A N 1
ATOM 873 C CA . ALA A 1 113 ?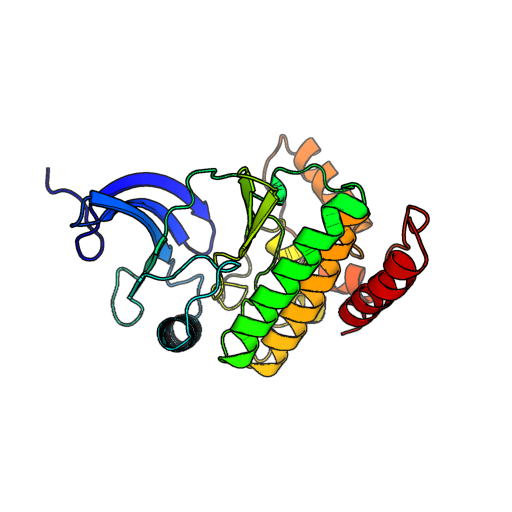 0.283 -11.312 2.070 1.00 96.56 113 ALA A CA 1
ATOM 874 C C . ALA A 1 113 ? -0.934 -11.012 1.180 1.00 96.56 113 ALA A C 1
ATOM 876 O O . ALA A 1 113 ? -2.069 -11.169 1.628 1.00 96.56 113 ALA A O 1
ATOM 877 N N . LEU A 1 114 ? -0.724 -10.646 -0.088 1.00 96.56 114 LEU A N 1
ATOM 878 C CA . LEU A 1 114 ? -1.824 -10.399 -1.028 1.00 96.56 114 LEU A CA 1
ATOM 879 C C . LEU A 1 114 ? -2.624 -11.666 -1.311 1.00 96.56 114 LEU A C 1
ATOM 881 O O . LEU A 1 114 ? -3.848 -11.639 -1.236 1.00 96.56 114 LEU A O 1
ATOM 885 N N . ALA A 1 115 ? -1.953 -12.794 -1.544 1.00 97.31 115 ALA A N 1
ATOM 886 C CA . ALA A 1 115 ? -2.625 -14.070 -1.748 1.00 97.31 115 ALA A CA 1
ATOM 887 C C . ALA A 1 115 ? -3.442 -14.477 -0.512 1.00 97.31 115 ALA A C 1
ATOM 889 O O . ALA A 1 115 ? -4.523 -15.048 -0.644 1.00 97.31 115 ALA A O 1
ATOM 890 N N . HIS A 1 116 ? -2.952 -14.184 0.696 1.00 97.81 116 HIS A N 1
ATOM 891 C CA . HIS A 1 116 ? -3.715 -14.375 1.923 1.00 97.81 116 HIS A CA 1
ATOM 892 C C . HIS A 1 116 ? -4.977 -13.502 1.946 1.00 97.81 116 HIS A C 1
ATOM 894 O O . HIS A 1 116 ? -6.054 -14.034 2.213 1.00 97.81 116 HIS A O 1
ATOM 900 N N . LEU A 1 117 ? -4.869 -12.206 1.636 1.00 95.94 117 LEU A N 1
ATOM 901 C CA . LEU A 1 117 ? -6.018 -11.299 1.580 1.00 95.94 117 LEU A CA 1
ATOM 902 C C . LEU A 1 117 ? -7.048 -11.764 0.533 1.00 95.94 117 LEU A C 1
ATOM 904 O O . LEU A 1 117 ? -8.214 -11.986 0.871 1.00 95.94 117 LEU A O 1
ATOM 908 N N . HIS A 1 118 ? -6.608 -12.011 -0.704 1.00 96.19 118 HIS A N 1
ATOM 909 C CA . HIS A 1 118 ? -7.468 -12.414 -1.823 1.00 96.19 118 HIS A CA 1
ATOM 910 C C . HIS A 1 118 ? -8.194 -13.736 -1.561 1.00 96.19 118 HIS A C 1
ATOM 912 O O . HIS A 1 118 ? -9.396 -13.828 -1.803 1.00 96.19 118 HIS A O 1
ATOM 918 N N . ARG A 1 119 ? -7.529 -14.736 -0.958 1.00 97.38 119 ARG A N 1
ATOM 919 C CA . ARG A 1 119 ? -8.176 -16.011 -0.575 1.00 97.38 119 ARG A CA 1
ATOM 920 C C . ARG A 1 119 ? -9.344 -15.845 0.401 1.00 97.38 119 ARG A C 1
ATOM 922 O O . ARG A 1 119 ? -10.204 -16.719 0.451 1.00 97.38 119 ARG A O 1
ATOM 929 N N . HIS A 1 120 ? -9.381 -14.753 1.162 1.00 96.56 120 HIS A N 1
ATOM 930 C CA . HIS A 1 120 ? -10.467 -14.435 2.094 1.00 96.56 120 HIS A CA 1
ATOM 931 C C . HIS A 1 120 ? -11.397 -13.332 1.557 1.00 96.56 120 HIS A C 1
ATOM 933 O O . HIS A 1 120 ? -12.205 -12.774 2.302 1.00 96.56 120 HIS A O 1
ATOM 939 N N . GLY A 1 121 ? -11.299 -13.009 0.262 1.00 93.75 121 GLY A N 1
ATOM 940 C CA . GLY A 1 121 ? -12.093 -11.971 -0.397 1.00 93.75 121 GLY A CA 1
ATOM 941 C C . GLY A 1 121 ? -11.772 -10.555 0.085 1.00 93.75 121 GLY A C 1
ATOM 942 O O . GLY A 1 121 ? -12.602 -9.658 -0.056 1.00 93.75 121 GLY A O 1
ATOM 943 N N . VAL A 1 122 ? -10.616 -10.350 0.716 1.00 93.94 122 VAL A N 1
ATOM 944 C CA . VAL A 1 122 ? -10.135 -9.023 1.095 1.00 93.94 122 VAL A CA 1
ATOM 945 C C . VAL A 1 122 ? -9.286 -8.492 -0.049 1.00 93.94 122 VAL A C 1
ATOM 947 O O . VAL A 1 122 ? -8.327 -9.138 -0.461 1.00 93.94 122 VAL A O 1
ATOM 950 N N . HIS A 1 123 ? -9.610 -7.303 -0.540 1.00 91.56 123 HIS A N 1
ATOM 951 C CA . HIS A 1 123 ? -8.872 -6.660 -1.626 1.00 91.56 123 HIS A CA 1
ATOM 952 C C . HIS A 1 123 ? -8.188 -5.394 -1.108 1.00 91.56 123 HIS A C 1
ATOM 954 O O . HIS A 1 123 ? -8.765 -4.640 -0.317 1.00 91.56 123 HIS A O 1
ATOM 960 N N . HIS A 1 124 ? -6.954 -5.139 -1.535 1.00 92.00 124 HIS A N 1
ATOM 961 C CA . HIS A 1 124 ? -6.197 -3.981 -1.080 1.00 92.00 124 HIS A CA 1
ATOM 962 C C . HIS A 1 124 ? -6.658 -2.698 -1.776 1.00 92.00 124 HIS A C 1
ATOM 964 O O . HIS A 1 124 ? -6.934 -1.692 -1.111 1.00 92.00 124 HIS A O 1
ATOM 970 N N . GLY A 1 125 ? -6.712 -2.717 -3.105 1.00 87.88 125 GLY A N 1
ATOM 971 C CA . GLY A 1 125 ? -7.128 -1.638 -4.002 1.00 87.88 125 GLY A CA 1
ATOM 972 C C . GLY A 1 125 ? -6.238 -0.392 -4.011 1.00 87.88 125 GLY A C 1
ATOM 973 O O . GLY A 1 125 ? -6.562 0.571 -4.706 1.00 87.88 125 GLY A O 1
ATOM 974 N N . ASN A 1 126 ? -5.159 -0.370 -3.224 1.00 87.69 126 ASN A N 1
ATOM 975 C CA . ASN A 1 126 ? -4.266 0.783 -3.071 1.00 87.69 126 ASN A CA 1
ATOM 976 C C . ASN A 1 126 ? -2.838 0.383 -2.680 1.00 87.69 126 ASN A C 1
ATOM 978 O O . ASN A 1 126 ? -2.184 1.078 -1.905 1.00 87.69 126 ASN A O 1
ATOM 982 N N . LEU A 1 127 ? -2.360 -0.771 -3.134 1.00 92.94 127 LEU A N 1
ATOM 983 C CA . LEU A 1 127 ? -0.990 -1.171 -2.843 1.00 92.94 127 LEU A CA 1
ATOM 984 C C . LEU A 1 127 ? -0.006 -0.216 -3.542 1.00 92.94 127 LEU A C 1
ATOM 986 O O . LEU A 1 127 ? -0.149 0.063 -4.736 1.00 92.94 127 LEU A O 1
ATOM 990 N N . HIS A 1 128 ? 0.949 0.304 -2.771 1.00 91.75 128 HIS A N 1
ATOM 991 C CA . HIS A 1 128 ? 2.060 1.161 -3.197 1.00 91.75 128 HIS A CA 1
ATOM 992 C C . HIS A 1 128 ? 3.122 1.219 -2.071 1.00 91.75 128 HIS A C 1
ATOM 994 O O . HIS A 1 128 ? 2.834 0.752 -0.962 1.00 91.75 128 HIS A O 1
ATOM 1000 N N . PRO A 1 129 ? 4.329 1.779 -2.298 1.00 92.38 129 PRO A N 1
ATOM 1001 C CA . PRO A 1 129 ? 5.421 1.747 -1.319 1.00 92.38 129 PRO A CA 1
ATOM 1002 C C . PRO A 1 129 ? 5.063 2.313 0.067 1.00 92.38 129 PRO A C 1
ATOM 1004 O O . PRO A 1 129 ? 5.416 1.730 1.090 1.00 92.38 129 PRO A O 1
ATOM 1007 N N . GLY A 1 130 ? 4.312 3.412 0.129 1.00 90.44 130 GLY A N 1
ATOM 1008 C CA . GLY A 1 130 ? 3.855 4.034 1.373 1.00 90.44 130 GLY A CA 1
ATOM 1009 C C . GLY A 1 130 ? 2.852 3.217 2.198 1.00 90.44 130 GLY A C 1
ATOM 1010 O O . GLY A 1 130 ? 2.650 3.531 3.369 1.00 90.44 130 GLY A O 1
ATOM 1011 N N . ASN A 1 131 ? 2.264 2.157 1.634 1.00 92.88 131 ASN A N 1
ATOM 1012 C CA . ASN A 1 131 ? 1.368 1.236 2.349 1.00 92.88 131 ASN A CA 1
ATOM 1013 C C . ASN A 1 131 ? 2.058 -0.071 2.764 1.00 92.88 131 ASN A C 1
ATOM 1015 O O . ASN A 1 131 ? 1.404 -1.001 3.237 1.00 92.88 131 ASN A O 1
ATOM 1019 N N . VAL A 1 132 ? 3.381 -0.151 2.607 1.00 94.62 132 VAL A N 1
ATOM 1020 C CA . VAL A 1 132 ? 4.181 -1.303 3.022 1.00 94.62 132 VAL A CA 1
ATOM 1021 C C . VAL A 1 132 ? 5.182 -0.858 4.073 1.00 94.62 132 VAL A C 1
ATOM 1023 O O . VAL A 1 132 ? 6.149 -0.164 3.765 1.00 94.62 132 VAL A O 1
ATOM 1026 N N . PHE A 1 133 ? 4.953 -1.266 5.317 1.00 93.81 133 PHE A N 1
ATOM 1027 C CA . PHE A 1 133 ? 5.880 -1.019 6.414 1.00 93.81 133 PHE A CA 1
ATOM 1028 C C . PHE A 1 133 ? 7.089 -1.943 6.346 1.00 93.81 133 PHE A C 1
ATOM 1030 O O . PHE A 1 133 ? 6.976 -3.084 5.902 1.00 93.81 133 PHE A O 1
ATOM 1037 N N . VAL A 1 134 ? 8.219 -1.455 6.851 1.00 89.81 134 VAL A N 1
ATOM 1038 C CA . VAL A 1 134 ? 9.488 -2.170 6.971 1.00 89.81 134 VAL A CA 1
ATOM 1039 C C . VAL A 1 134 ? 9.892 -2.233 8.426 1.00 89.81 134 VAL A C 1
ATOM 1041 O O . VAL A 1 134 ? 10.067 -1.207 9.086 1.00 89.81 134 VAL A O 1
ATOM 1044 N N . GLU A 1 135 ? 10.108 -3.442 8.912 1.00 83.56 135 GLU A N 1
ATOM 1045 C CA . GLU A 1 135 ? 10.655 -3.684 10.235 1.00 83.56 135 GLU A CA 1
ATOM 1046 C C . GLU A 1 135 ? 12.041 -4.301 10.124 1.00 83.56 135 GLU A C 1
ATOM 1048 O O . GLU A 1 135 ? 12.288 -5.195 9.310 1.00 83.56 135 GLU A O 1
ATOM 1053 N N . MET A 1 136 ? 12.942 -3.798 10.963 1.00 71.00 136 MET A N 1
ATOM 1054 C CA . MET A 1 136 ? 14.294 -4.316 11.110 1.00 71.00 136 MET A CA 1
ATOM 1055 C C . MET A 1 136 ? 14.320 -5.185 12.370 1.00 71.00 136 MET A C 1
ATOM 1057 O O . MET A 1 136 ? 14.164 -4.671 13.475 1.00 71.00 136 MET A O 1
ATOM 1061 N N . GLY A 1 137 ? 14.484 -6.495 12.199 1.00 66.56 137 GLY A N 1
ATOM 1062 C CA . GLY A 1 137 ? 14.743 -7.452 13.284 1.00 66.56 137 GLY A CA 1
ATOM 1063 C C . GLY A 1 137 ? 15.921 -8.351 12.909 1.00 66.56 137 GLY A C 1
ATOM 1064 O O . GLY A 1 137 ? 16.897 -7.868 12.343 1.00 66.56 137 GLY A O 1
ATOM 1065 N N . ASP A 1 138 ? 15.789 -9.670 13.087 1.00 60.09 138 ASP A N 1
ATOM 1066 C CA . ASP A 1 138 ? 16.745 -10.675 12.560 1.00 60.09 138 ASP A CA 1
ATOM 1067 C C . ASP A 1 138 ? 16.832 -10.710 11.011 1.00 60.09 138 ASP A C 1
ATOM 1069 O O . ASP A 1 138 ? 17.520 -11.539 10.423 1.00 60.09 138 ASP A O 1
ATOM 1073 N N . GLY A 1 139 ? 16.091 -9.823 10.344 1.00 65.75 139 GLY A N 1
ATOM 1074 C CA . GLY A 1 139 ? 16.037 -9.596 8.907 1.00 65.75 139 GLY A CA 1
ATOM 1075 C C . GLY A 1 139 ? 15.054 -8.465 8.591 1.00 65.75 139 GLY A C 1
ATOM 1076 O O . GLY A 1 139 ? 14.339 -7.987 9.477 1.00 65.75 139 GLY A O 1
ATOM 1077 N N . ILE A 1 140 ? 15.008 -8.047 7.325 1.00 73.19 140 ILE A N 1
ATOM 1078 C CA . ILE A 1 140 ? 14.003 -7.098 6.831 1.00 73.19 140 ILE A CA 1
ATOM 1079 C C . ILE A 1 140 ? 12.670 -7.844 6.718 1.00 73.19 140 ILE A C 1
ATOM 1081 O O . ILE A 1 140 ? 12.600 -8.889 6.066 1.00 73.19 140 ILE A O 1
ATOM 1085 N N . ARG A 1 141 ? 11.610 -7.328 7.341 1.00 86.06 141 ARG A N 1
ATOM 1086 C CA . ARG A 1 141 ? 10.253 -7.874 7.202 1.00 86.06 141 ARG A CA 1
ATOM 1087 C C . ARG A 1 141 ? 9.305 -6.778 6.761 1.00 86.06 141 ARG A C 1
ATOM 1089 O O . ARG A 1 141 ? 9.198 -5.750 7.426 1.00 86.06 141 ARG A O 1
ATOM 1096 N N . CYS A 1 142 ? 8.609 -7.012 5.655 1.00 92.38 142 CYS A N 1
ATOM 1097 C CA . CYS A 1 142 ? 7.546 -6.127 5.212 1.00 92.38 142 CYS A CA 1
ATOM 1098 C C . CYS A 1 142 ? 6.170 -6.559 5.730 1.00 92.38 142 CYS A C 1
ATOM 1100 O O . CYS A 1 142 ? 5.900 -7.758 5.890 1.00 92.38 142 CYS A O 1
ATOM 1102 N N . ARG A 1 143 ? 5.309 -5.563 5.981 1.00 94.69 143 ARG A N 1
ATOM 1103 C CA . ARG A 1 143 ? 3.890 -5.742 6.313 1.00 94.69 143 ARG A CA 1
ATOM 1104 C C . ARG A 1 143 ? 3.020 -4.765 5.535 1.00 94.69 143 ARG A C 1
ATOM 1106 O O . ARG A 1 143 ? 3.279 -3.564 5.530 1.00 94.69 143 ARG A O 1
ATOM 1113 N N . VAL A 1 144 ? 1.977 -5.290 4.910 1.00 95.12 144 VAL A N 1
ATOM 1114 C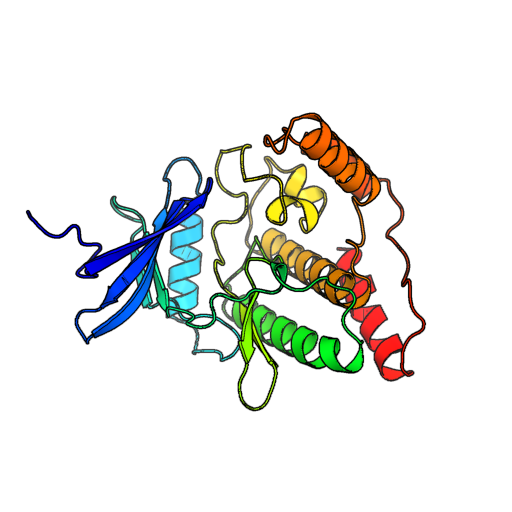 CA . VAL A 1 144 ? 0.984 -4.534 4.143 1.00 95.12 144 VAL A CA 1
ATOM 1115 C C . VAL A 1 144 ? -0.020 -3.877 5.090 1.00 95.12 144 VAL A C 1
ATOM 1117 O O . VAL A 1 144 ? -0.505 -4.522 6.019 1.00 95.12 144 VAL A O 1
ATOM 1120 N N . ALA A 1 145 ? -0.351 -2.611 4.850 1.00 92.12 145 ALA A N 1
ATOM 1121 C CA . ALA A 1 145 ? -1.302 -1.831 5.638 1.00 92.12 145 ALA A CA 1
ATOM 1122 C C . ALA A 1 145 ? -2.238 -0.998 4.747 1.00 92.12 145 ALA A C 1
ATOM 1124 O O . ALA A 1 145 ? -2.097 -0.969 3.531 1.00 92.12 145 ALA A O 1
ATOM 1125 N N . ASP A 1 146 ? -3.199 -0.308 5.370 1.00 85.19 146 ASP A N 1
ATOM 1126 C CA . ASP A 1 146 ? -4.101 0.660 4.718 1.00 85.19 146 ASP A CA 1
ATOM 1127 C C . ASP A 1 146 ? -4.834 0.110 3.474 1.00 85.19 146 ASP A C 1
ATOM 1129 O O . ASP A 1 146 ? -5.003 0.783 2.453 1.00 85.19 146 ASP A O 1
ATOM 1133 N N . PHE A 1 147 ? -5.282 -1.144 3.557 1.00 74.50 147 PHE A N 1
ATOM 1134 C CA . PHE A 1 147 ? -6.117 -1.781 2.543 1.00 74.50 147 PHE A CA 1
ATOM 1135 C C . PHE A 1 147 ? -7.583 -1.353 2.683 1.00 74.50 147 PHE A C 1
ATOM 1137 O O . PHE A 1 147 ? -8.114 -1.212 3.783 1.00 74.50 147 PHE A O 1
ATOM 1144 N N . GLY A 1 148 ? -8.263 -1.146 1.552 1.00 61.78 148 GLY A N 1
ATOM 1145 C CA . GLY A 1 148 ? -9.677 -0.762 1.521 1.00 61.78 148 GLY A CA 1
ATOM 1146 C C . GLY A 1 148 ? -10.044 0.699 1.202 1.00 61.78 148 GLY A C 1
ATOM 1147 O O . GLY A 1 148 ? -11.204 0.895 0.848 1.00 61.78 148 GLY A O 1
ATOM 1148 N N . PRO A 1 149 ? -9.170 1.731 1.229 1.00 58.16 149 PRO A N 1
ATOM 1149 C CA . PRO A 1 149 ? -9.592 3.092 0.883 1.00 58.16 149 PRO A CA 1
ATOM 1150 C C . PRO A 1 149 ? -9.370 3.465 -0.591 1.00 58.16 149 PRO A C 1
ATOM 1152 O O . PRO A 1 149 ? -9.847 4.516 -1.008 1.00 58.16 149 PRO A O 1
ATOM 1155 N N . GLY A 1 150 ? -8.644 2.652 -1.373 1.00 55.25 150 GLY A N 1
ATOM 1156 C CA . GLY A 1 150 ? -8.175 3.038 -2.714 1.00 55.25 150 GLY A CA 1
ATOM 1157 C C . GLY A 1 150 ? -9.289 3.544 -3.615 1.00 55.25 150 GLY A C 1
ATOM 1158 O O . GLY A 1 150 ? -10.318 2.882 -3.619 1.00 55.25 150 GLY A O 1
ATOM 1159 N N . LEU A 1 151 ? -9.067 4.687 -4.288 1.00 53.94 151 LEU A N 1
ATOM 1160 C CA . LEU A 1 151 ? -9.827 5.381 -5.361 1.00 53.94 151 LEU A CA 1
ATOM 1161 C C . LEU A 1 151 ? -11.375 5.307 -5.399 1.00 53.94 151 LEU A C 1
ATOM 1163 O O . LEU A 1 151 ? -11.986 5.921 -6.260 1.00 53.94 151 LEU A O 1
ATOM 1167 N N . ALA A 1 152 ? -12.037 4.675 -4.433 1.00 50.19 152 ALA A N 1
ATOM 1168 C CA . ALA A 1 152 ? -13.467 4.376 -4.450 1.00 50.19 152 ALA A CA 1
ATOM 1169 C C . ALA A 1 152 ? -14.333 5.505 -3.878 1.00 50.19 152 ALA A C 1
ATOM 1171 O O . ALA A 1 152 ? -15.543 5.357 -3.737 1.00 50.19 152 ALA A O 1
ATOM 1172 N N . GLY A 1 153 ? -13.734 6.634 -3.500 1.00 48.62 153 GLY A N 1
ATOM 1173 C CA . GLY A 1 153 ? -14.481 7.841 -3.165 1.00 48.62 153 GLY A CA 1
ATOM 1174 C C . GLY A 1 153 ? -14.806 8.649 -4.421 1.00 48.62 153 GLY A C 1
ATOM 1175 O O . GLY A 1 153 ? -14.023 8.675 -5.362 1.00 48.62 153 GLY A O 1
ATOM 1176 N N . LYS A 1 154 ? -15.897 9.427 -4.399 1.00 44.25 154 LYS A N 1
ATOM 1177 C CA . LYS A 1 154 ? -16.224 10.445 -5.430 1.00 44.25 154 LYS A CA 1
ATOM 1178 C C . LYS A 1 154 ? -15.227 11.619 -5.479 1.00 44.25 154 LYS A C 1
ATOM 1180 O O . LYS A 1 154 ? -15.522 12.673 -6.035 1.00 44.25 154 LYS A O 1
ATOM 1185 N N . VAL A 1 155 ? -14.079 11.480 -4.825 1.00 42.25 155 VAL A N 1
ATOM 1186 C CA . VAL A 1 155 ? -13.069 12.520 -4.701 1.00 42.25 155 VAL A CA 1
ATOM 1187 C C . VAL A 1 155 ? -11.974 12.207 -5.704 1.00 42.25 155 VAL A C 1
ATOM 1189 O O . VAL A 1 155 ? -11.084 11.402 -5.450 1.00 42.25 155 VAL A O 1
ATOM 1192 N N . HIS A 1 156 ? -12.026 12.930 -6.820 1.00 45.00 156 HIS A N 1
ATOM 1193 C CA . HIS A 1 156 ? -10.993 13.007 -7.857 1.00 45.00 156 HIS A CA 1
ATOM 1194 C C . HIS A 1 156 ? -9.664 13.624 -7.359 1.00 45.00 156 HIS A C 1
ATOM 1196 O O . HIS A 1 156 ? -8.773 13.898 -8.151 1.00 45.00 156 HIS A O 1
ATOM 1202 N N . HIS A 1 157 ? -9.519 13.848 -6.048 1.00 41.00 157 HIS A N 1
ATOM 1203 C CA . HIS A 1 157 ? -8.397 14.548 -5.415 1.00 41.00 157 HIS A CA 1
ATOM 1204 C C . HIS A 1 157 ? -7.625 13.656 -4.433 1.00 41.00 157 HIS A C 1
ATOM 1206 O O . HIS A 1 157 ? -7.143 14.130 -3.402 1.00 41.00 157 HIS A O 1
ATOM 1212 N N . LEU A 1 158 ? -7.535 12.348 -4.699 1.00 49.12 158 LEU A N 1
ATOM 1213 C CA . LEU A 1 158 ? -6.557 11.516 -3.999 1.00 49.12 158 LEU A CA 1
ATOM 1214 C C . LEU A 1 158 ? -5.167 12.081 -4.254 1.00 49.12 158 LEU A C 1
ATOM 1216 O O . LEU A 1 158 ? -4.862 12.464 -5.373 1.00 49.12 158 LEU A O 1
ATOM 1220 N N . ASN A 1 159 ? -4.359 12.178 -3.201 1.00 50.44 159 ASN A N 1
ATOM 1221 C CA . ASN A 1 159 ? -3.055 12.813 -3.258 1.00 50.44 159 ASN A CA 1
ATOM 1222 C C . ASN A 1 159 ? -2.250 12.087 -4.339 1.00 50.44 159 ASN A C 1
ATOM 1224 O O . ASN A 1 159 ? -2.030 10.878 -4.240 1.00 50.44 159 ASN A O 1
ATOM 1228 N N . LEU A 1 160 ? -1.911 12.818 -5.398 1.00 55.06 160 LEU A N 1
ATOM 1229 C CA . LEU A 1 160 ? -1.550 12.310 -6.725 1.00 55.06 160 LEU A CA 1
ATOM 1230 C C . LEU A 1 160 ? -0.118 11.753 -6.784 1.00 55.06 160 LEU A C 1
ATOM 1232 O O . LEU A 1 160 ? 0.564 11.844 -7.797 1.00 55.06 160 LEU A O 1
ATOM 1236 N N . GLY A 1 161 ? 0.350 11.220 -5.659 1.00 71.81 161 GLY A N 1
ATOM 1237 C CA . GLY A 1 161 ? 1.629 10.553 -5.512 1.00 71.81 161 GLY A CA 1
ATOM 1238 C C . GLY A 1 161 ? 1.500 9.061 -5.799 1.00 71.81 161 GLY A C 1
ATOM 1239 O O . GLY A 1 161 ? 0.931 8.624 -6.796 1.00 71.81 161 GLY A O 1
ATOM 1240 N N . GLU A 1 162 ? 2.003 8.254 -4.876 1.00 76.50 162 GLU A N 1
ATOM 1241 C CA . GLU A 1 162 ? 2.141 6.806 -5.041 1.00 76.50 162 GLU A CA 1
ATOM 1242 C C . GLU A 1 162 ? 0.824 6.061 -5.331 1.00 76.50 162 GLU A C 1
ATOM 1244 O O . GLU A 1 162 ? 0.826 5.038 -6.010 1.00 76.50 162 GLU A O 1
ATOM 1249 N N . THR A 1 163 ? -0.325 6.573 -4.881 1.00 81.25 163 THR A N 1
ATOM 1250 C CA . THR A 1 163 ? -1.632 5.991 -5.228 1.00 81.25 163 THR A CA 1
ATOM 1251 C C . THR A 1 163 ? -1.874 5.972 -6.741 1.00 81.25 163 THR A C 1
ATOM 1253 O O . THR A 1 163 ? -2.391 4.971 -7.241 1.00 81.25 163 THR A O 1
ATOM 1256 N N . ALA A 1 164 ? -1.483 7.036 -7.452 1.00 81.94 164 ALA A N 1
ATOM 1257 C CA . ALA A 1 164 ? -1.635 7.160 -8.900 1.00 81.94 164 ALA A CA 1
ATOM 1258 C C . ALA A 1 164 ? -0.495 6.458 -9.653 1.00 81.94 164 ALA A C 1
ATOM 1260 O O . ALA A 1 164 ? -0.758 5.701 -10.579 1.00 81.94 164 ALA A O 1
ATOM 1261 N N . TRP A 1 165 ? 0.757 6.625 -9.208 1.00 85.25 165 TRP A N 1
ATOM 1262 C CA . TRP A 1 165 ? 1.943 6.084 -9.897 1.00 85.25 165 TRP A CA 1
ATOM 1263 C C . TRP A 1 165 ? 2.005 4.558 -9.982 1.00 85.25 165 TRP A C 1
ATOM 1265 O O . TRP A 1 165 ? 2.693 4.020 -10.847 1.00 85.25 165 TRP A O 1
ATOM 1275 N N . PHE A 1 166 ? 1.305 3.865 -9.086 1.00 89.94 166 PHE A N 1
ATOM 1276 C CA . PHE A 1 166 ? 1.252 2.404 -9.058 1.00 89.94 166 PHE A CA 1
ATOM 1277 C C . PHE A 1 166 ? -0.085 1.841 -9.557 1.00 89.94 166 PHE A C 1
ATOM 1279 O O . PHE A 1 166 ? -0.221 0.625 -9.658 1.00 89.94 166 PHE A O 1
ATOM 1286 N N . ALA A 1 167 ? -1.073 2.689 -9.865 1.00 88.06 167 ALA A N 1
ATOM 1287 C CA . ALA A 1 167 ? -2.368 2.243 -10.374 1.00 88.06 167 ALA A CA 1
ATOM 1288 C C . ALA A 1 167 ? -2.248 1.696 -11.806 1.00 88.06 167 ALA A C 1
ATOM 1290 O O . ALA A 1 167 ? -1.476 2.247 -12.587 1.00 88.06 167 ALA A O 1
ATOM 1291 N N . PRO A 1 168 ? -3.017 0.670 -12.193 1.00 88.31 168 PRO A N 1
ATOM 1292 C CA . PRO A 1 168 ? -3.180 0.349 -13.603 1.00 88.31 168 PRO A CA 1
ATOM 1293 C C . PRO A 1 168 ? -4.040 1.415 -14.319 1.00 88.31 168 PRO A C 1
ATOM 1295 O O . PRO A 1 168 ? -4.858 2.075 -13.662 1.00 88.31 168 PRO A O 1
ATOM 1298 N N . PRO A 1 169 ? -3.879 1.604 -15.645 1.00 84.88 169 PRO A N 1
ATOM 1299 C CA . PRO A 1 169 ? -4.566 2.655 -16.403 1.00 84.88 169 PRO A CA 1
ATOM 1300 C C . PRO A 1 169 ? -6.088 2.635 -16.239 1.00 84.88 169 PRO A C 1
ATOM 1302 O O . PRO A 1 169 ? -6.700 3.667 -15.980 1.00 84.88 169 PRO A O 1
ATOM 1305 N N . GLU A 1 170 ? -6.712 1.462 -16.290 1.00 83.38 170 GLU A N 1
ATOM 1306 C CA . GLU A 1 170 ? -8.161 1.321 -16.179 1.00 83.38 170 GLU A CA 1
ATOM 1307 C C . GLU A 1 170 ? -8.688 1.699 -14.787 1.00 83.38 170 GLU A C 1
ATOM 1309 O O . GLU A 1 170 ? -9.818 2.172 -14.671 1.00 83.38 170 GLU A O 1
ATOM 1314 N N . GLN A 1 171 ? -7.872 1.584 -13.728 1.00 84.06 171 GLN A N 1
ATOM 1315 C CA . GLN A 1 171 ? -8.238 2.107 -12.408 1.00 84.06 171 GLN A CA 1
ATOM 1316 C C . GLN A 1 171 ? -8.277 3.647 -12.412 1.00 84.06 171 GLN A C 1
ATOM 1318 O O . GLN A 1 171 ? -9.103 4.233 -11.711 1.00 84.06 171 GLN A O 1
ATOM 1323 N N . LEU A 1 172 ? -7.416 4.301 -13.202 1.00 80.50 172 LEU A N 1
ATOM 1324 C CA . LEU A 1 172 ? -7.328 5.763 -13.330 1.00 80.50 172 LEU A CA 1
ATOM 1325 C C . LEU A 1 172 ? -8.423 6.350 -14.236 1.00 80.50 172 LEU A C 1
ATOM 1327 O O . LEU A 1 172 ? -8.928 7.437 -13.958 1.00 80.50 172 LEU A O 1
ATOM 1331 N N . GLU A 1 173 ? -8.803 5.632 -15.296 1.00 74.56 173 GLU A N 1
ATOM 1332 C CA . GLU A 1 173 ? -9.885 6.020 -16.217 1.00 74.56 173 GLU A CA 1
ATOM 1333 C C . GLU A 1 173 ? -11.274 5.848 -15.592 1.00 74.56 173 GLU A C 1
ATOM 1335 O O . GLU A 1 173 ? -12.243 6.509 -15.984 1.00 74.56 173 GLU A O 1
ATOM 1340 N N . SER A 1 174 ? -11.400 4.928 -14.632 1.00 58.75 174 SER A N 1
ATOM 1341 C CA . SER A 1 174 ? -12.707 4.483 -14.172 1.00 58.75 174 SER A CA 1
ATOM 1342 C C . SER A 1 174 ? -13.428 5.508 -13.279 1.00 58.75 174 SER A C 1
ATOM 1344 O O . SER A 1 174 ? -13.125 5.733 -12.111 1.00 58.75 174 SER A O 1
ATOM 1346 N N . SER A 1 175 ? -14.525 6.029 -13.830 1.00 50.62 175 SER A N 1
ATOM 1347 C CA . SER A 1 175 ? -15.796 6.231 -13.113 1.00 50.62 175 SER A CA 1
ATOM 1348 C C . SER A 1 175 ? -16.631 4.930 -13.060 1.00 50.62 175 SER A C 1
ATOM 1350 O O . SER A 1 175 ? -17.810 4.944 -12.703 1.00 50.62 175 SER A O 1
ATOM 1352 N N . LEU A 1 176 ? -16.023 3.797 -13.437 1.00 47.94 176 LEU A N 1
ATOM 1353 C CA . LEU A 1 176 ? -16.659 2.530 -13.791 1.00 47.94 176 LEU A CA 1
ATOM 1354 C C . LEU A 1 176 ? -16.431 1.436 -12.732 1.00 47.94 176 LEU A C 1
ATOM 1356 O O . LEU A 1 176 ? -15.354 1.278 -12.178 1.00 47.94 176 LEU A O 1
ATOM 1360 N N . HIS A 1 177 ? -17.517 0.713 -12.472 1.00 52.59 177 HIS A N 1
ATOM 1361 C CA . HIS A 1 177 ? -17.717 -0.510 -11.686 1.00 52.59 177 HIS A CA 1
ATOM 1362 C C . HIS A 1 177 ? -16.537 -1.079 -10.874 1.00 52.59 177 HIS A C 1
ATOM 1364 O O . HIS A 1 177 ? -15.772 -1.928 -11.320 1.00 52.59 177 HIS A O 1
ATOM 1370 N N . TRP A 1 178 ? -16.513 -0.675 -9.603 1.00 70.50 178 TRP A N 1
ATOM 1371 C CA . TRP A 1 178 ? -15.707 -1.221 -8.513 1.00 70.50 178 TRP A CA 1
ATOM 1372 C C . TRP A 1 178 ? -16.253 -2.580 -8.047 1.00 70.50 178 TRP A C 1
ATOM 1374 O O . TRP A 1 178 ? -16.822 -2.676 -6.957 1.00 70.50 178 TRP A O 1
ATOM 1384 N N . ASP A 1 179 ? -16.145 -3.619 -8.876 1.00 78.94 179 ASP A N 1
ATOM 1385 C CA . ASP A 1 179 ? -16.403 -4.987 -8.418 1.00 78.94 179 ASP A CA 1
ATOM 1386 C C . ASP A 1 179 ? -15.145 -5.641 -7.827 1.00 78.94 179 ASP A C 1
ATOM 1388 O O . ASP A 1 179 ? -14.012 -5.233 -8.093 1.00 78.94 179 ASP A O 1
ATOM 1392 N N . ASP A 1 180 ? -15.359 -6.647 -6.981 1.00 82.19 180 ASP A N 1
ATOM 1393 C CA . ASP A 1 180 ? -14.295 -7.359 -6.266 1.00 82.19 180 ASP A CA 1
ATOM 1394 C C . ASP A 1 180 ? -13.245 -7.949 -7.237 1.00 82.19 180 ASP A C 1
ATOM 1396 O O . ASP A 1 180 ? -12.047 -7.907 -6.958 1.00 82.19 180 ASP A O 1
ATOM 1400 N N . GLY A 1 181 ? -13.669 -8.415 -8.419 1.00 85.88 181 GLY A N 1
ATOM 1401 C CA . GLY A 1 181 ? -12.783 -9.010 -9.419 1.00 85.88 181 GLY A CA 1
ATOM 1402 C C . GLY A 1 181 ? -11.913 -7.989 -10.154 1.00 85.88 181 GLY A C 1
ATOM 1403 O O . GLY A 1 181 ? -10.775 -8.298 -10.505 1.00 85.88 181 GLY A O 1
ATOM 1404 N N . ALA A 1 182 ? -12.408 -6.773 -10.391 1.00 86.25 182 ALA A N 1
ATOM 1405 C CA . ALA A 1 182 ? -11.598 -5.675 -10.917 1.00 86.25 182 ALA A CA 1
ATOM 1406 C C . ALA A 1 182 ? -10.509 -5.265 -9.917 1.00 86.25 182 ALA A C 1
ATOM 1408 O O . ALA A 1 182 ? -9.341 -5.168 -10.288 1.00 86.25 182 ALA A O 1
ATOM 1409 N N . ILE A 1 183 ? -10.869 -5.115 -8.638 1.00 86.75 183 ILE A N 1
ATOM 1410 C CA . ILE A 1 183 ? -9.922 -4.706 -7.590 1.00 86.75 183 ILE A CA 1
ATOM 1411 C C . ILE A 1 183 ? -8.841 -5.772 -7.378 1.00 86.75 183 ILE A C 1
ATOM 1413 O O . ILE A 1 183 ? -7.674 -5.428 -7.206 1.00 86.75 183 ILE A O 1
ATOM 1417 N N . GLU A 1 184 ? -9.197 -7.056 -7.437 1.00 91.38 184 GLU A N 1
ATOM 1418 C CA . GLU A 1 184 ? -8.219 -8.145 -7.373 1.00 91.38 184 GLU A CA 1
ATOM 1419 C C . GLU A 1 184 ? -7.180 -8.053 -8.501 1.00 91.38 184 GLU A C 1
ATOM 1421 O O . GLU A 1 184 ? -5.981 -8.127 -8.234 1.00 91.38 184 GLU A O 1
ATOM 1426 N N . ARG A 1 185 ? -7.606 -7.805 -9.749 1.00 91.75 185 ARG A N 1
ATOM 1427 C CA . ARG A 1 185 ? -6.670 -7.602 -10.872 1.00 91.75 185 ARG A CA 1
ATOM 1428 C C . ARG A 1 185 ? -5.785 -6.376 -10.665 1.00 91.75 185 ARG A C 1
ATOM 1430 O O . ARG A 1 185 ? -4.583 -6.447 -10.917 1.00 91.75 185 ARG A O 1
ATOM 1437 N N . TRP A 1 186 ? -6.343 -5.287 -10.139 1.00 90.88 186 TRP A N 1
ATOM 1438 C CA . TRP A 1 186 ? -5.565 -4.088 -9.823 1.00 90.88 186 TRP A CA 1
ATOM 1439 C C . TRP A 1 186 ? -4.516 -4.332 -8.745 1.00 90.88 186 TRP A C 1
ATOM 1441 O O . TRP A 1 186 ? -3.416 -3.791 -8.836 1.00 90.88 186 TRP A O 1
ATOM 1451 N N . ASP A 1 187 ? -4.816 -5.155 -7.740 1.00 93.81 187 ASP A N 1
ATOM 1452 C CA . ASP A 1 187 ? -3.833 -5.554 -6.733 1.00 93.81 187 ASP A CA 1
ATOM 1453 C C . ASP A 1 187 ? -2.682 -6.348 -7.351 1.00 93.81 187 ASP A C 1
ATOM 1455 O O . ASP A 1 187 ? -1.527 -6.119 -6.989 1.00 93.81 187 ASP A O 1
ATOM 1459 N N . VAL A 1 188 ? -2.975 -7.238 -8.307 1.00 95.94 188 VAL A N 1
ATOM 1460 C CA . VAL A 1 188 ? -1.941 -7.994 -9.030 1.00 95.94 188 VAL A CA 1
ATOM 1461 C C . VAL A 1 188 ? -1.062 -7.056 -9.858 1.00 95.94 188 VAL A C 1
ATOM 1463 O O . VAL A 1 188 ? 0.165 -7.158 -9.783 1.00 95.94 188 VAL A O 1
ATOM 1466 N N . TYR A 1 189 ? -1.645 -6.101 -10.588 1.00 94.56 189 TYR A N 1
ATOM 1467 C CA . TYR A 1 189 ? -0.860 -5.094 -11.308 1.00 94.56 189 TYR A CA 1
ATOM 1468 C C . TYR A 1 189 ? 0.003 -4.265 -10.352 1.00 94.56 189 TYR A C 1
ATOM 1470 O O . TYR A 1 189 ? 1.212 -4.138 -10.549 1.00 94.56 189 TYR A O 1
ATOM 1478 N N . ARG A 1 190 ? -0.594 -3.735 -9.276 1.00 94.19 190 ARG A N 1
ATOM 1479 C CA . ARG A 1 190 ? 0.101 -2.919 -8.267 1.00 94.19 190 ARG A CA 1
ATOM 1480 C C . ARG A 1 190 ? 1.239 -3.682 -7.601 1.00 94.19 190 ARG A C 1
ATOM 1482 O O . ARG A 1 190 ? 2.286 -3.095 -7.340 1.00 94.19 190 ARG A O 1
ATOM 1489 N N . PHE A 1 191 ? 1.065 -4.980 -7.359 1.00 96.88 191 PHE A N 1
ATOM 1490 C CA . PHE A 1 191 ? 2.135 -5.861 -6.902 1.00 96.88 191 PHE A CA 1
ATOM 1491 C C . PHE A 1 191 ? 3.288 -5.906 -7.906 1.00 96.88 191 PHE A C 1
ATOM 1493 O O . PHE A 1 191 ? 4.435 -5.684 -7.520 1.00 96.88 191 PHE A O 1
ATOM 1500 N N . GLY A 1 192 ? 2.986 -6.130 -9.188 1.00 96.06 192 GLY A N 1
ATOM 1501 C CA . GLY A 1 192 ? 3.983 -6.109 -10.258 1.00 96.06 192 GLY A CA 1
ATOM 1502 C C . GLY A 1 192 ? 4.721 -4.772 -10.328 1.00 96.06 192 GLY A C 1
ATOM 1503 O O . GLY A 1 192 ? 5.949 -4.745 -10.349 1.00 96.06 192 GLY A O 1
ATOM 1504 N N . ALA A 1 193 ? 3.990 -3.657 -10.279 1.00 94.50 193 ALA A N 1
ATOM 1505 C CA . ALA A 1 193 ? 4.566 -2.317 -10.323 1.00 94.50 193 ALA A CA 1
ATOM 1506 C C . ALA A 1 193 ? 5.458 -2.024 -9.109 1.00 94.50 193 ALA A C 1
ATOM 1508 O O . ALA A 1 193 ? 6.545 -1.468 -9.266 1.00 94.50 193 ALA A O 1
ATOM 1509 N N . LEU A 1 194 ? 5.037 -2.444 -7.913 1.00 94.81 194 LEU A N 1
ATOM 1510 C CA . LEU A 1 194 ? 5.813 -2.310 -6.683 1.00 94.81 194 LEU A CA 1
ATOM 1511 C C . LEU A 1 194 ? 7.091 -3.154 -6.712 1.00 94.81 194 LEU A C 1
ATOM 1513 O O . LEU A 1 194 ? 8.159 -2.651 -6.368 1.00 94.81 194 LEU A O 1
ATOM 1517 N N . ALA A 1 195 ? 7.000 -4.410 -7.149 1.00 94.81 195 ALA A N 1
ATOM 1518 C CA . ALA A 1 195 ? 8.146 -5.306 -7.267 1.00 94.81 195 ALA A CA 1
ATOM 1519 C C . ALA A 1 195 ? 9.147 -4.816 -8.328 1.00 94.81 195 ALA A C 1
ATOM 1521 O O . ALA A 1 195 ? 10.352 -4.790 -8.078 1.00 94.81 195 ALA A O 1
ATOM 1522 N N . PHE A 1 196 ? 8.646 -4.361 -9.482 1.00 93.94 196 PHE A N 1
ATOM 1523 C CA . PHE A 1 196 ? 9.460 -3.754 -10.533 1.00 93.94 196 PHE A CA 1
ATOM 1524 C C . PHE A 1 196 ? 10.189 -2.510 -10.022 1.00 93.94 196 PHE A C 1
ATOM 1526 O O . PHE A 1 196 ? 11.397 -2.387 -10.219 1.00 93.94 196 PHE A O 1
ATOM 1533 N N . TRP A 1 197 ? 9.481 -1.612 -9.331 1.00 93.06 197 TRP A N 1
ATOM 1534 C CA . TRP A 1 197 ? 10.067 -0.403 -8.754 1.00 93.06 197 TRP A CA 1
ATOM 1535 C C . TRP A 1 197 ? 11.112 -0.714 -7.679 1.00 93.06 197 TRP A C 1
ATOM 1537 O O . TRP A 1 197 ? 12.165 -0.079 -7.650 1.00 93.06 197 TRP A O 1
ATOM 1547 N N . LEU A 1 198 ? 10.874 -1.717 -6.829 1.00 91.88 198 LEU A N 1
ATOM 1548 C CA . LEU A 1 198 ? 11.821 -2.087 -5.779 1.00 91.88 198 LEU A CA 1
ATOM 1549 C C . LEU A 1 198 ? 13.180 -2.504 -6.363 1.00 91.88 198 LEU A C 1
ATOM 1551 O O . LEU A 1 198 ? 14.209 -2.168 -5.785 1.00 91.88 198 LEU A O 1
ATOM 1555 N N . ILE A 1 199 ? 13.180 -3.179 -7.518 1.00 91.44 199 ILE A N 1
ATOM 1556 C CA . ILE A 1 199 ? 14.390 -3.652 -8.210 1.00 91.44 199 ILE A CA 1
ATOM 1557 C C . ILE A 1 199 ? 14.994 -2.580 -9.132 1.00 91.44 199 ILE A C 1
ATOM 1559 O O . ILE A 1 199 ? 16.209 -2.413 -9.158 1.00 91.44 199 ILE A O 1
ATOM 1563 N N . ASN A 1 200 ? 14.177 -1.849 -9.897 1.00 89.88 200 ASN A N 1
ATOM 1564 C CA . ASN A 1 200 ? 14.666 -0.908 -10.917 1.00 89.88 200 ASN A CA 1
ATOM 1565 C C . ASN A 1 200 ? 14.819 0.533 -10.406 1.00 89.88 200 ASN A C 1
ATOM 1567 O O . ASN A 1 200 ? 15.465 1.348 -11.056 1.00 89.88 200 ASN A O 1
ATOM 1571 N N . GLY A 1 201 ? 14.183 0.885 -9.287 1.00 88.56 201 GLY A N 1
ATOM 1572 C CA . GLY A 1 201 ? 14.113 2.256 -8.760 1.00 88.56 201 GLY A CA 1
ATOM 1573 C C . GLY A 1 201 ? 13.139 3.181 -9.499 1.00 88.56 201 GLY A C 1
ATOM 1574 O O . GLY A 1 201 ? 12.833 4.271 -9.019 1.00 88.56 201 GLY A O 1
ATOM 1575 N N . VAL A 1 202 ? 12.598 2.741 -10.637 1.00 87.19 202 VAL A N 1
ATOM 1576 C CA . VAL A 1 202 ? 11.637 3.480 -11.466 1.00 87.19 202 VAL A CA 1
ATOM 1577 C C . VAL A 1 202 ? 10.343 2.689 -11.628 1.00 87.19 202 VAL A C 1
ATOM 1579 O O . VAL A 1 202 ? 10.338 1.463 -11.529 1.00 87.19 202 VAL A O 1
ATOM 1582 N N . THR A 1 203 ? 9.226 3.382 -11.841 1.00 88.06 203 THR A N 1
ATOM 1583 C CA . THR A 1 203 ? 7.944 2.725 -12.127 1.00 88.06 203 THR A CA 1
ATOM 1584 C C . THR A 1 203 ? 7.967 2.116 -13.532 1.00 88.06 203 THR A C 1
ATOM 1586 O O . THR A 1 203 ? 8.623 2.661 -14.421 1.00 88.06 203 THR A O 1
ATOM 1589 N N . PRO A 1 204 ? 7.246 1.005 -13.772 1.00 89.44 204 PRO A N 1
ATOM 1590 C CA . PRO A 1 204 ? 7.250 0.344 -15.079 1.00 89.44 204 PRO A CA 1
ATOM 1591 C C . PRO A 1 204 ? 6.601 1.194 -16.176 1.00 89.44 204 PRO A C 1
ATOM 1593 O O . PRO A 1 204 ? 6.901 1.008 -17.345 1.00 89.44 204 PRO A O 1
ATOM 1596 N N . ARG A 1 205 ? 5.700 2.115 -15.826 1.00 88.50 205 ARG A N 1
ATOM 1597 C CA . ARG A 1 205 ? 4.996 3.010 -16.755 1.00 88.50 205 ARG A CA 1
ATOM 1598 C C . ARG A 1 205 ? 4.828 4.386 -16.111 1.00 88.50 205 ARG A C 1
ATOM 1600 O O . ARG A 1 205 ? 5.060 4.535 -14.907 1.00 88.50 205 ARG A O 1
ATOM 1607 N N . GLY A 1 206 ? 4.443 5.390 -16.897 1.00 82.00 206 GLY A N 1
ATOM 1608 C CA . GLY A 1 206 ? 4.176 6.737 -16.381 1.00 82.00 206 GLY A CA 1
ATOM 1609 C C . GLY A 1 206 ? 5.426 7.547 -16.022 1.00 82.00 206 GLY A C 1
ATOM 1610 O O . GLY A 1 206 ? 5.313 8.590 -15.380 1.00 82.00 206 GLY A O 1
ATOM 1611 N N . ALA A 1 207 ? 6.627 7.065 -16.370 1.00 79.06 207 ALA A N 1
ATOM 1612 C CA . ALA A 1 207 ? 7.889 7.663 -15.931 1.00 79.06 207 ALA A CA 1
ATOM 1613 C C . ALA A 1 207 ? 8.084 9.085 -16.482 1.00 79.06 207 ALA A C 1
ATOM 1615 O O . ALA A 1 207 ? 8.493 9.980 -15.740 1.00 79.06 207 ALA A O 1
ATOM 1616 N N . GLU A 1 208 ? 7.747 9.318 -17.753 1.00 79.56 208 GLU A N 1
ATOM 1617 C CA . GLU A 1 208 ? 7.848 10.643 -18.375 1.00 79.56 208 GLU A CA 1
ATOM 1618 C C . GLU A 1 208 ? 6.851 11.628 -17.766 1.00 79.56 208 GLU A C 1
ATOM 1620 O O . GLU A 1 208 ? 7.234 12.740 -17.381 1.00 79.56 208 GLU A O 1
ATOM 1625 N N . TYR A 1 209 ? 5.592 11.202 -17.608 1.00 82.00 209 TYR A N 1
ATOM 1626 C CA . TYR A 1 209 ? 4.567 12.007 -16.955 1.00 82.00 209 TYR A CA 1
ATOM 1627 C C . TYR A 1 209 ? 4.972 12.362 -15.520 1.00 82.00 209 TYR A C 1
ATOM 1629 O O . TYR A 1 209 ? 4.923 13.533 -15.131 1.00 82.00 209 TYR A O 1
ATOM 1637 N N . ARG A 1 210 ? 5.449 11.380 -14.745 1.00 80.50 210 ARG A N 1
ATOM 1638 C CA . ARG A 1 210 ? 5.942 11.584 -13.379 1.00 80.50 210 ARG A CA 1
ATOM 1639 C C . ARG A 1 210 ? 7.100 12.581 -13.343 1.00 80.50 210 ARG A C 1
ATOM 1641 O O . ARG A 1 210 ? 7.021 13.555 -12.601 1.00 80.50 210 ARG A O 1
ATOM 1648 N N . ALA A 1 211 ? 8.123 12.404 -14.179 1.00 80.81 211 ALA A N 1
ATOM 1649 C CA . ALA A 1 211 ? 9.269 13.313 -14.239 1.00 80.81 211 ALA A CA 1
ATOM 1650 C C . ALA A 1 211 ? 8.860 14.743 -14.645 1.00 80.81 211 ALA A C 1
ATOM 1652 O O . ALA A 1 211 ? 9.411 15.732 -14.157 1.00 80.81 211 ALA A O 1
ATOM 1653 N N . ALA A 1 212 ? 7.878 14.892 -15.540 1.00 83.19 212 ALA A N 1
ATOM 1654 C CA . ALA A 1 212 ? 7.312 16.196 -15.875 1.00 83.19 212 ALA A CA 1
ATOM 1655 C C . ALA A 1 212 ? 6.602 16.844 -14.674 1.00 83.19 212 ALA A C 1
ATOM 1657 O O . ALA A 1 212 ? 6.771 18.045 -14.450 1.00 83.19 212 ALA A O 1
ATOM 1658 N N . ARG A 1 213 ? 5.853 16.068 -13.880 1.00 81.06 213 ARG A N 1
ATOM 1659 C CA . ARG A 1 213 ? 5.166 16.570 -12.680 1.00 81.06 213 ARG A CA 1
ATOM 1660 C C . ARG A 1 213 ? 6.128 16.902 -11.548 1.00 81.06 213 ARG A C 1
ATOM 1662 O O . ARG A 1 213 ? 5.977 17.961 -10.950 1.00 81.06 213 ARG A O 1
ATOM 1669 N N . GLU A 1 214 ? 7.139 16.076 -11.300 1.00 79.00 214 GLU A N 1
ATOM 1670 C CA . GLU A 1 214 ? 8.186 16.351 -10.306 1.00 79.00 214 GLU A CA 1
ATOM 1671 C C . GLU A 1 214 ? 8.897 17.678 -10.613 1.00 79.00 214 GLU A C 1
ATOM 1673 O O . GLU A 1 214 ? 8.966 18.550 -9.747 1.00 79.00 214 GLU A O 1
ATOM 1678 N N . ARG A 1 215 ? 9.269 17.917 -11.879 1.00 84.19 215 ARG A N 1
ATOM 1679 C CA . ARG A 1 215 ? 9.821 19.215 -12.315 1.00 84.19 215 ARG A CA 1
ATOM 1680 C C . ARG A 1 215 ? 8.864 20.384 -12.079 1.00 84.19 215 ARG A C 1
ATOM 1682 O O . ARG A 1 215 ? 9.293 21.465 -11.688 1.00 84.19 215 ARG A O 1
ATOM 1689 N N . GLN A 1 216 ? 7.565 20.205 -12.314 1.00 81.81 216 GLN A N 1
ATOM 1690 C CA . GLN A 1 216 ? 6.584 21.264 -12.052 1.00 81.81 216 GLN A CA 1
ATOM 1691 C C . GLN A 1 216 ? 6.426 21.552 -10.555 1.00 81.81 216 GLN A C 1
ATOM 1693 O O . GLN A 1 216 ? 6.302 22.716 -10.176 1.00 81.81 216 GLN A O 1
ATOM 1698 N N . ILE A 1 217 ? 6.469 20.521 -9.707 1.00 77.75 217 ILE A N 1
ATOM 1699 C CA . ILE A 1 217 ? 6.449 20.672 -8.248 1.00 77.75 217 ILE A CA 1
ATOM 1700 C C . ILE A 1 217 ? 7.677 21.466 -7.795 1.00 77.75 217 ILE A C 1
ATOM 1702 O O . ILE A 1 217 ? 7.525 22.434 -7.048 1.00 77.75 217 ILE A O 1
ATOM 1706 N N . GLU A 1 218 ? 8.867 21.137 -8.300 1.00 82.56 218 GLU A N 1
ATOM 1707 C CA . GLU A 1 218 ? 10.098 21.890 -8.025 1.00 82.56 218 GLU A CA 1
ATOM 1708 C C . GLU A 1 218 ? 9.967 23.365 -8.433 1.00 82.56 218 GLU A C 1
ATOM 1710 O O . GLU A 1 218 ? 10.194 24.255 -7.612 1.00 82.56 218 GLU A O 1
ATOM 1715 N N . ILE A 1 219 ? 9.510 23.635 -9.662 1.00 86.88 219 ILE A N 1
ATOM 1716 C CA . ILE A 1 219 ? 9.281 24.999 -10.174 1.00 86.88 219 ILE A CA 1
ATOM 1717 C C . ILE A 1 219 ? 8.263 25.760 -9.310 1.00 86.88 219 ILE A C 1
ATOM 1719 O O . ILE A 1 219 ? 8.396 26.965 -9.101 1.00 86.88 219 ILE A O 1
ATOM 1723 N N . SER A 1 220 ? 7.253 25.070 -8.781 1.00 80.12 220 SER A N 1
ATOM 1724 C CA . SER A 1 220 ? 6.221 25.666 -7.926 1.00 80.12 220 SER A CA 1
ATOM 1725 C C . SER A 1 220 ? 6.673 25.930 -6.479 1.00 80.12 220 SER A C 1
ATOM 1727 O O . SER A 1 220 ? 5.875 26.411 -5.669 1.00 80.12 220 SER A O 1
ATOM 1729 N N . GLY A 1 221 ? 7.927 25.613 -6.134 1.00 81.69 221 GLY A N 1
ATOM 1730 C CA . GLY A 1 221 ? 8.448 25.725 -4.772 1.00 81.69 221 GLY A CA 1
ATOM 1731 C C . GLY A 1 221 ? 7.907 24.643 -3.836 1.00 81.69 221 GLY A C 1
ATOM 1732 O O . GLY A 1 221 ? 7.640 24.921 -2.668 1.00 81.69 221 GLY A O 1
ATOM 1733 N N . GLY A 1 222 ? 7.690 23.429 -4.353 1.00 7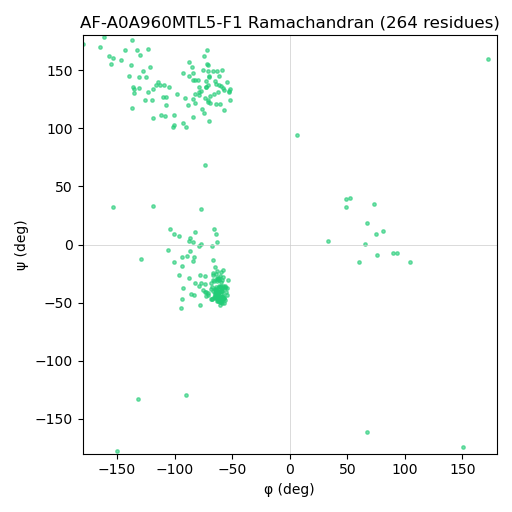2.81 222 GLY A N 1
ATOM 1734 C CA . GLY A 1 222 ? 7.184 22.287 -3.588 1.00 72.81 222 GLY A CA 1
ATOM 1735 C C . GLY A 1 222 ? 5.668 22.281 -3.384 1.00 72.81 222 GLY A C 1
ATOM 1736 O O . GLY A 1 222 ? 5.164 21.499 -2.577 1.00 72.81 222 GLY A O 1
ATOM 1737 N N . ARG A 1 223 ? 4.919 23.143 -4.083 1.00 71.94 223 ARG A N 1
ATOM 1738 C CA . ARG A 1 223 ? 3.455 23.114 -4.018 1.00 71.94 223 ARG A CA 1
ATOM 1739 C C . ARG A 1 223 ? 2.930 21.890 -4.778 1.00 71.94 223 ARG A C 1
ATOM 1741 O O . ARG A 1 223 ? 3.451 21.565 -5.844 1.00 71.94 223 ARG A O 1
ATOM 1748 N N . PRO A 1 224 ? 1.884 21.218 -4.269 1.00 67.25 224 PRO A N 1
ATOM 1749 C CA . PRO A 1 224 ? 1.236 20.148 -5.011 1.00 67.25 224 PRO A CA 1
ATOM 1750 C C . PRO A 1 224 ? 0.737 20.657 -6.365 1.00 67.25 224 PRO A C 1
ATOM 1752 O O . PRO A 1 224 ? 0.100 21.710 -6.443 1.00 67.25 224 PRO A O 1
ATOM 1755 N N . VAL A 1 225 ? 1.024 19.900 -7.420 1.00 69.69 225 VAL A N 1
ATOM 1756 C CA . VAL A 1 225 ? 0.529 20.157 -8.773 1.00 69.69 225 VAL A CA 1
ATOM 1757 C C . VAL A 1 225 ? -0.564 19.145 -9.075 1.00 69.69 225 VAL A C 1
ATOM 1759 O O . VAL A 1 225 ? -0.415 17.958 -8.785 1.00 69.69 225 VAL A O 1
ATOM 1762 N N . GLU A 1 226 ? -1.668 19.616 -9.648 1.00 70.62 226 GLU A N 1
ATOM 1763 C CA . GLU A 1 226 ? -2.755 18.741 -10.068 1.00 70.62 226 GLU A CA 1
ATOM 1764 C C . GLU A 1 226 ? -2.283 17.794 -11.186 1.00 70.62 226 GLU A C 1
ATOM 1766 O O . GLU A 1 226 ? -1.532 18.161 -12.099 1.00 70.62 226 GLU A O 1
ATOM 1771 N N . VAL A 1 227 ? -2.705 16.541 -11.077 1.00 71.38 227 VAL A N 1
ATOM 1772 C CA . VAL A 1 227 ? -2.445 15.466 -12.025 1.00 71.38 227 VAL A CA 1
ATOM 1773 C C . VAL A 1 227 ? -3.747 15.215 -12.746 1.00 71.38 227 VAL A C 1
ATOM 1775 O O . VAL A 1 227 ? -4.758 14.852 -12.150 1.00 71.38 227 VAL A O 1
ATOM 1778 N N . ASP A 1 228 ? -3.684 15.398 -14.054 1.00 79.06 228 ASP A N 1
ATOM 1779 C CA . ASP A 1 228 ? -4.717 14.947 -14.958 1.00 79.06 228 ASP A CA 1
ATOM 1780 C C . ASP A 1 228 ? -4.661 13.413 -15.016 1.00 79.06 228 ASP A C 1
ATOM 1782 O O . ASP A 1 228 ? -3.721 12.829 -15.562 1.00 79.06 228 ASP A O 1
ATOM 1786 N N . MET A 1 229 ? -5.638 12.769 -14.374 1.00 78.38 229 MET A N 1
ATOM 1787 C CA . MET A 1 229 ? -5.735 11.309 -14.294 1.00 78.38 229 MET A CA 1
ATOM 1788 C C . MET A 1 229 ? -5.988 10.684 -15.666 1.00 78.38 229 MET A C 1
ATOM 1790 O O . MET A 1 229 ? -5.495 9.591 -15.922 1.00 78.38 229 MET A O 1
ATOM 1794 N N . ALA A 1 230 ? -6.698 11.382 -16.558 1.00 81.12 230 ALA A N 1
ATOM 1795 C CA . ALA A 1 230 ? -6.942 10.907 -17.914 1.00 81.12 230 ALA A CA 1
ATOM 1796 C C . ALA A 1 230 ? -5.666 10.995 -18.758 1.00 81.12 230 ALA A C 1
ATOM 1798 O O . ALA A 1 230 ? -5.344 10.058 -19.484 1.00 81.12 230 ALA A O 1
ATOM 1799 N N . ALA A 1 231 ? -4.897 12.080 -18.619 1.00 82.00 231 ALA A N 1
ATOM 1800 C CA . ALA A 1 231 ? -3.599 12.198 -19.279 1.00 82.00 231 ALA A CA 1
ATOM 1801 C C . ALA A 1 231 ? -2.591 11.163 -18.756 1.00 82.00 231 ALA A C 1
ATOM 1803 O O . ALA A 1 231 ? -1.881 10.557 -19.554 1.00 82.00 231 ALA A O 1
ATOM 1804 N N . LEU A 1 232 ? -2.549 10.926 -17.438 1.00 83.38 232 LEU A N 1
ATOM 1805 C CA . LEU A 1 232 ? -1.711 9.877 -16.852 1.00 83.38 232 LEU A CA 1
ATOM 1806 C C . LEU A 1 232 ? -2.131 8.488 -17.343 1.00 83.38 232 LEU A C 1
ATOM 1808 O O . LEU A 1 232 ? -1.276 7.700 -17.731 1.00 83.38 232 LEU A O 1
ATOM 1812 N N . ALA A 1 233 ? -3.431 8.189 -17.357 1.00 84.50 233 ALA A N 1
ATOM 1813 C CA . ALA A 1 233 ? -3.923 6.918 -17.871 1.00 84.50 233 ALA A CA 1
ATOM 1814 C C . ALA A 1 233 ? -3.540 6.715 -19.342 1.00 84.50 233 ALA A C 1
ATOM 1816 O O . ALA A 1 233 ? -3.015 5.661 -19.694 1.00 84.50 233 ALA A O 1
ATOM 1817 N N . ALA A 1 234 ? -3.717 7.743 -20.178 1.00 84.19 234 ALA A N 1
ATOM 1818 C CA . ALA A 1 234 ? -3.342 7.699 -21.587 1.00 84.19 234 ALA A CA 1
ATOM 1819 C C . ALA A 1 234 ? -1.829 7.488 -21.781 1.00 84.19 234 ALA A C 1
ATOM 1821 O O . ALA A 1 234 ? -1.426 6.690 -22.630 1.00 84.19 234 ALA A O 1
ATOM 1822 N N . ASP A 1 235 ? -0.988 8.150 -20.979 1.00 84.50 235 ASP A N 1
ATOM 1823 C CA . ASP A 1 235 ? 0.468 7.949 -20.974 1.00 84.50 235 ASP A CA 1
ATOM 1824 C C . ASP A 1 235 ? 0.821 6.505 -20.590 1.00 84.50 235 ASP A C 1
ATOM 1826 O O . ASP A 1 235 ? 1.535 5.818 -21.314 1.00 84.50 235 ASP A O 1
ATOM 1830 N N . MET A 1 236 ? 0.233 5.983 -19.511 1.00 84.25 236 MET A N 1
ATOM 1831 C CA . MET A 1 236 ? 0.468 4.607 -19.065 1.00 84.25 236 MET A CA 1
ATOM 1832 C C . MET A 1 236 ? -0.070 3.553 -20.044 1.00 84.25 236 MET A C 1
ATOM 1834 O O . MET A 1 236 ? 0.488 2.459 -20.133 1.00 84.25 236 MET A O 1
ATOM 1838 N N . ALA A 1 237 ? -1.143 3.845 -20.775 1.00 83.06 237 ALA A N 1
ATOM 1839 C CA . ALA A 1 237 ? -1.706 2.941 -21.772 1.00 83.06 237 ALA A CA 1
ATOM 1840 C C . ALA A 1 237 ? -0.894 2.922 -23.079 1.00 83.06 237 ALA A C 1
ATOM 1842 O O . ALA A 1 237 ? -0.820 1.879 -23.728 1.00 83.06 237 ALA A O 1
ATOM 1843 N N . SER A 1 238 ? -0.294 4.054 -23.464 1.00 78.75 238 SER A N 1
ATOM 1844 C CA . SER A 1 238 ? 0.423 4.206 -24.740 1.00 78.75 238 SER A CA 1
ATOM 1845 C C . SER A 1 238 ? 1.936 4.005 -24.648 1.00 78.75 238 SER A C 1
ATOM 1847 O O . SER A 1 238 ? 2.546 3.617 -25.644 1.00 78.75 238 SER A O 1
ATOM 1849 N N . ALA A 1 239 ? 2.545 4.236 -23.483 1.00 73.69 239 ALA A N 1
ATOM 1850 C CA . ALA A 1 239 ? 3.972 4.025 -23.285 1.00 73.69 239 ALA A CA 1
ATOM 1851 C C . ALA A 1 239 ? 4.315 2.529 -23.231 1.00 73.69 239 ALA A C 1
ATOM 1853 O O . ALA A 1 239 ? 3.665 1.743 -22.532 1.00 73.69 239 ALA A O 1
ATOM 1854 N N . GLU A 1 240 ? 5.390 2.140 -23.921 1.00 73.56 240 GLU A N 1
ATOM 1855 C CA . GLU A 1 240 ? 6.022 0.848 -23.665 1.00 73.56 240 GLU A CA 1
ATOM 1856 C C . GLU A 1 240 ? 6.491 0.801 -22.209 1.00 73.56 240 GLU A C 1
ATOM 1858 O O . GLU A 1 240 ? 7.046 1.770 -21.680 1.00 73.56 240 GLU A O 1
ATOM 1863 N N . ALA A 1 241 ? 6.248 -0.330 -21.543 1.00 75.94 241 ALA A N 1
ATOM 1864 C CA . ALA A 1 241 ? 6.739 -0.509 -20.190 1.00 75.94 241 ALA A CA 1
ATOM 1865 C C . ALA A 1 241 ? 8.272 -0.434 -20.184 1.00 75.94 241 ALA A C 1
ATOM 1867 O O . ALA A 1 241 ? 8.938 -1.014 -21.043 1.00 75.94 241 ALA A O 1
ATOM 1868 N N . CYS A 1 242 ? 8.822 0.267 -19.195 1.00 81.44 242 CYS A N 1
ATOM 1869 C CA . CYS A 1 242 ? 10.251 0.323 -18.949 1.00 81.44 242 CYS A CA 1
ATOM 1870 C C . CYS A 1 242 ? 10.807 -1.105 -18.853 1.00 81.44 242 CYS A C 1
ATOM 1872 O O . CYS A 1 242 ? 10.253 -1.955 -18.151 1.00 81.44 242 CYS A O 1
ATOM 1874 N N . GLY A 1 243 ? 11.891 -1.371 -19.579 1.00 85.62 243 GLY A N 1
ATOM 1875 C CA . GLY A 1 243 ? 12.601 -2.640 -19.487 1.00 85.62 243 GLY A CA 1
ATOM 1876 C C . GLY A 1 243 ? 13.373 -2.770 -18.174 1.00 85.62 243 GLY A C 1
ATOM 1877 O O . GLY A 1 243 ? 13.588 -1.801 -17.448 1.00 85.62 243 GLY A O 1
ATOM 1878 N N . TRP A 1 244 ? 13.836 -3.983 -17.882 1.00 88.62 244 TRP A N 1
ATOM 1879 C CA . TRP A 1 244 ? 14.734 -4.229 -16.756 1.00 88.62 244 TRP A CA 1
ATOM 1880 C C . TRP A 1 244 ? 16.068 -3.495 -16.966 1.00 88.62 244 TRP A C 1
ATOM 1882 O O . TRP A 1 244 ? 16.765 -3.745 -17.946 1.00 88.62 244 TRP A O 1
ATOM 1892 N N . MET A 1 245 ? 16.428 -2.603 -16.040 1.00 84.56 245 MET A N 1
ATOM 1893 C CA . MET A 1 245 ? 17.604 -1.719 -16.148 1.00 84.56 245 MET A CA 1
ATOM 1894 C C . MET A 1 245 ? 18.915 -2.386 -15.712 1.00 84.56 245 MET A C 1
ATOM 1896 O O . MET A 1 245 ? 19.999 -1.835 -15.902 1.00 84.56 245 MET A O 1
ATOM 1900 N N . VAL A 1 246 ? 18.816 -3.561 -15.093 1.00 79.62 246 VAL A N 1
ATOM 1901 C CA . VAL A 1 246 ? 19.940 -4.344 -14.577 1.00 79.62 246 VAL A CA 1
ATOM 1902 C C . VAL A 1 246 ? 19.816 -5.793 -15.040 1.00 79.62 246 VAL A C 1
ATOM 1904 O O . VAL A 1 246 ? 18.713 -6.343 -15.105 1.00 79.62 246 VAL A O 1
ATOM 1907 N N . GLU A 1 247 ? 20.942 -6.440 -15.336 1.00 84.75 247 GLU A N 1
ATOM 1908 C CA . GLU A 1 247 ? 20.976 -7.879 -15.634 1.00 84.75 247 GLU A CA 1
ATOM 1909 C C . GLU A 1 247 ? 20.480 -8.695 -14.425 1.00 84.75 247 GLU A C 1
ATOM 1911 O O . GLU A 1 247 ? 20.698 -8.279 -13.281 1.00 84.75 247 GLU A O 1
ATOM 1916 N N . PRO A 1 248 ? 19.779 -9.825 -14.635 1.00 87.00 248 PRO A N 1
ATOM 1917 C CA . PRO A 1 248 ? 19.340 -10.674 -13.535 1.00 87.00 248 PRO A CA 1
ATOM 1918 C C . PRO A 1 248 ? 20.550 -11.275 -12.821 1.00 87.00 248 PRO A C 1
ATOM 1920 O O . PRO A 1 248 ? 21.518 -11.694 -13.457 1.00 87.00 248 PRO A O 1
ATOM 1923 N N . ALA A 1 249 ? 20.489 -11.356 -11.491 1.00 85.94 249 ALA A N 1
ATOM 1924 C CA . ALA A 1 249 ? 21.598 -11.904 -10.708 1.00 85.94 249 ALA A CA 1
ATOM 1925 C C . ALA A 1 249 ? 21.879 -13.389 -11.022 1.00 85.94 249 ALA A C 1
ATOM 1927 O O . ALA A 1 249 ? 23.016 -13.849 -10.898 1.00 85.94 249 ALA A O 1
ATOM 1928 N N . ASP A 1 250 ? 20.842 -14.134 -11.412 1.00 88.56 250 ASP A N 1
ATOM 1929 C CA . ASP A 1 250 ? 20.886 -15.538 -11.815 1.00 88.56 250 ASP A CA 1
ATOM 1930 C C . ASP A 1 250 ? 19.625 -15.934 -12.616 1.00 88.56 250 ASP A C 1
ATOM 1932 O O . ASP A 1 250 ? 18.700 -15.143 -12.828 1.00 88.56 250 ASP A O 1
ATOM 1936 N N . ARG A 1 251 ? 19.575 -17.196 -13.065 1.00 89.56 251 ARG A N 1
ATOM 1937 C CA . ARG A 1 251 ? 18.442 -17.757 -13.821 1.00 89.56 251 ARG A CA 1
ATOM 1938 C C . ARG A 1 251 ? 17.132 -17.762 -13.027 1.00 89.56 251 ARG A C 1
ATOM 1940 O O . ARG A 1 251 ? 16.058 -17.708 -13.620 1.00 89.56 251 ARG A O 1
ATOM 1947 N N . GLU A 1 252 ? 17.194 -17.871 -11.704 1.00 89.38 252 GLU A N 1
ATOM 1948 C CA . GLU A 1 252 ? 15.998 -17.860 -10.862 1.00 89.38 252 GLU A CA 1
ATOM 1949 C C . GLU A 1 252 ? 15.389 -16.456 -10.822 1.00 89.38 252 GLU A C 1
ATOM 1951 O O . GLU A 1 252 ? 14.180 -16.309 -11.011 1.00 89.38 252 GLU A O 1
ATOM 1956 N N . CYS A 1 253 ? 16.224 -15.425 -10.684 1.00 87.62 253 CYS A N 1
ATOM 1957 C CA . CYS A 1 253 ? 15.817 -14.028 -10.799 1.00 87.62 253 CYS A CA 1
ATOM 1958 C C . CYS A 1 253 ? 15.199 -13.747 -12.174 1.00 87.62 253 CYS A C 1
ATOM 1960 O O . CYS A 1 253 ? 14.121 -13.161 -12.246 1.00 87.62 253 CYS A O 1
ATOM 1962 N N . GLU A 1 254 ? 15.804 -14.243 -13.258 1.00 90.00 254 GLU A N 1
ATOM 1963 C CA . GLU A 1 254 ? 15.242 -14.121 -14.610 1.00 90.00 254 GLU A CA 1
ATOM 1964 C C . GLU A 1 254 ? 13.832 -14.734 -14.713 1.00 90.00 254 GLU A C 1
ATOM 1966 O O . GLU A 1 254 ? 12.911 -14.117 -15.250 1.00 90.00 254 GLU A O 1
ATOM 1971 N N . LEU A 1 255 ? 13.627 -15.938 -14.170 1.00 90.88 255 LEU A N 1
ATOM 1972 C CA . LEU A 1 255 ? 12.319 -16.598 -14.184 1.00 90.88 255 LEU A CA 1
ATOM 1973 C C . LEU A 1 255 ? 11.286 -15.856 -13.330 1.00 90.88 255 LEU A C 1
ATOM 1975 O O . LEU A 1 255 ? 10.133 -15.733 -13.742 1.00 90.88 255 LEU A O 1
ATOM 1979 N N . ARG A 1 256 ? 11.686 -15.338 -12.164 1.00 92.19 256 ARG A N 1
ATOM 1980 C CA . ARG A 1 256 ? 10.798 -14.561 -11.290 1.00 92.19 256 ARG A CA 1
ATOM 1981 C C . ARG A 1 256 ? 10.404 -13.220 -11.910 1.00 92.19 256 ARG A C 1
ATOM 1983 O O . ARG A 1 256 ? 9.247 -12.826 -11.783 1.00 92.19 256 ARG A O 1
ATOM 1990 N N . ARG A 1 257 ? 11.305 -12.554 -12.641 1.00 92.56 257 ARG A N 1
ATOM 1991 C CA . ARG A 1 257 ? 10.984 -11.332 -13.403 1.00 92.56 257 ARG A CA 1
ATOM 1992 C C . ARG A 1 257 ? 9.844 -11.560 -14.394 1.00 92.56 257 ARG A C 1
ATOM 1994 O O . ARG A 1 257 ? 8.956 -10.723 -14.487 1.00 92.56 257 ARG A O 1
ATOM 2001 N N . ARG A 1 258 ? 9.766 -12.739 -15.023 1.00 93.06 258 ARG A N 1
ATOM 2002 C CA . ARG A 1 258 ? 8.647 -13.077 -15.925 1.00 93.06 258 ARG A CA 1
ATOM 2003 C C . ARG A 1 258 ? 7.292 -13.085 -15.219 1.00 93.06 258 ARG A C 1
ATOM 2005 O O . ARG A 1 258 ? 6.291 -12.823 -15.872 1.00 93.06 258 ARG A O 1
ATOM 2012 N N . ILE A 1 259 ? 7.235 -13.386 -13.919 1.00 93.06 259 ILE A N 1
ATOM 2013 C CA . ILE A 1 259 ? 5.991 -13.298 -13.135 1.00 93.06 259 ILE A CA 1
ATOM 2014 C C . ILE A 1 259 ? 5.582 -11.831 -13.002 1.00 93.06 259 ILE A C 1
ATOM 2016 O O . ILE A 1 259 ? 4.436 -11.493 -13.283 1.00 93.06 259 ILE A O 1
ATOM 2020 N N . ILE A 1 260 ? 6.536 -10.960 -12.655 1.00 94.62 260 ILE A N 1
ATOM 2021 C CA . ILE A 1 260 ? 6.318 -9.510 -12.582 1.00 94.62 260 ILE A CA 1
ATOM 2022 C C . ILE A 1 260 ? 5.845 -8.976 -13.941 1.00 94.62 260 ILE A C 1
ATOM 2024 O O . ILE A 1 260 ? 4.838 -8.276 -14.002 1.00 94.62 260 ILE A O 1
ATOM 2028 N N . ASP A 1 261 ? 6.487 -9.380 -15.039 1.00 93.69 261 ASP A N 1
ATOM 2029 C CA . ASP A 1 261 ? 6.100 -8.965 -16.392 1.00 93.69 261 ASP A CA 1
ATOM 2030 C C . ASP A 1 261 ? 4.674 -9.405 -16.764 1.00 93.69 261 ASP A C 1
ATOM 2032 O O . ASP A 1 261 ? 4.012 -8.735 -17.553 1.00 93.69 261 ASP A O 1
ATOM 2036 N N . GLN A 1 262 ? 4.179 -10.531 -16.234 1.00 93.25 262 GLN A N 1
ATOM 2037 C CA . GLN A 1 262 ? 2.787 -10.951 -16.437 1.00 93.25 262 GLN A CA 1
ATOM 2038 C C . GLN A 1 262 ? 1.815 -10.128 -15.593 1.00 93.25 262 GLN A C 1
ATOM 2040 O O . GLN A 1 262 ? 0.758 -9.754 -16.094 1.00 93.25 262 GLN A O 1
ATOM 2045 N N . CYS A 1 263 ? 2.177 -9.790 -14.352 1.00 94.19 263 CYS A N 1
ATOM 2046 C CA . CYS A 1 263 ? 1.379 -8.892 -13.518 1.00 94.19 263 CYS A CA 1
ATOM 2047 C C . CYS A 1 263 ? 1.165 -7.522 -14.186 1.00 94.19 263 CYS A C 1
ATOM 2049 O O . CYS A 1 263 ? 0.084 -6.960 -14.075 1.00 94.19 263 CYS A O 1
ATOM 2051 N N . LEU A 1 264 ? 2.163 -7.014 -14.918 1.00 91.69 264 LEU A N 1
ATOM 2052 C CA . LEU A 1 264 ? 2.132 -5.708 -15.600 1.00 91.69 264 LEU A CA 1
ATOM 2053 C C . LEU A 1 264 ? 1.354 -5.681 -16.934 1.00 91.69 264 LEU A C 1
ATOM 2055 O O . LEU A 1 264 ? 1.296 -4.633 -17.592 1.00 91.69 264 LEU A O 1
ATOM 2059 N N . LYS A 1 265 ? 0.815 -6.828 -17.367 1.00 87.00 265 LYS A N 1
ATOM 2060 C CA . LYS A 1 265 ? -0.010 -6.968 -18.584 1.00 87.00 265 LYS A CA 1
ATOM 2061 C C . LYS A 1 265 ? -1.510 -7.030 -18.303 1.00 87.00 265 LYS A C 1
ATOM 2063 O O . LYS A 1 265 ? -2.276 -6.965 -19.263 1.00 87.00 265 LYS A O 1
ATOM 2068 N N . LEU A 1 266 ? -1.889 -7.254 -17.044 1.00 68.38 266 LEU A N 1
ATOM 2069 C CA . LEU A 1 266 ? -3.279 -7.227 -16.586 1.00 68.38 266 LEU A CA 1
ATOM 2070 C C . LEU A 1 266 ? -3.805 -5.796 -16.576 1.00 68.38 266 LEU A C 1
ATOM 2072 O O . LEU A 1 266 ? -5.014 -5.675 -16.862 1.00 68.38 266 LEU A O 1
#

Sequence (266 aa):
MSEVRFSGFQIVEEVGGGPTGVVFRCRGAAGGEVAVKRLNALGIDRERIGRNCRRFLNAPPHEGVVPIMEFQIDSAPYFIASDWVESGRRFSDLPGAVNERDAWPQIIRLAEALAHLHRHGVHHGNLHPGNVFVEMGDGIRCRVADFGPGLAGKVHHLNLGETAWFAPPEQLESSLHWDDGAIERWDVYRFGALAFWLINGVTPRGAEYRAARERQIEISGGRPVEVDMAALAADMASAEACGWMVEPADRECELRRRIIDQCLKL

Mean predicted aligned error: 6.65 Å

Secondary structure (DSSP, 8-state):
-PPPEETTEEEEEEEEEETTEEEEEEE-TTS-EEEEEEE-TTSS-HHHHHHHHHHHHTSPP-TTBPPEEEEE-SSSSPEEEEE--TT--BGGGS-S---HHHHHHHHHHHHHHHHHHHHTT---S--SGGGEEEEESSSEEEEE---S-SS-SS-TTS-SSHHHHTS-HHHHH-SS---HHHHHHHHHHHHHHHHHHHHHSS-SS-HHHHHHHHHHHHHTTS------HHHHHHHHHHSPPPPPSS--SSHHHHHHHHHHHHHTT-

Radius of gyration: 18.53 Å; Cα contacts (8 Å, |Δi|>4): 457; chains: 1; bounding box: 44×44×54 Å